Protein AF-A0A397IY99-F1 (afdb_monomer)

Organism: NCBI:txid1348612

pLDDT: mean 76.43, std 22.26, range [30.56, 98.06]

Radius of gyration: 45.34 Å; Cα contacts (8 Å, |Δi|>4): 70; chains: 1; bounding box: 101×58×130 Å

Solvent-accessible surface area (backbone atoms only — not comparable to full-atom values): 14758 Å² total; per-residue (Å²): 138,88,79,89,84,76,88,72,88,91,82,82,87,88,88,82,79,94,83,87,87,91,84,87,89,87,87,88,85,87,82,90,84,88,83,90,82,90,84,93,82,67,67,74,66,50,57,59,49,54,52,53,48,51,54,50,51,55,57,47,51,57,50,49,60,54,46,52,58,49,50,54,48,52,54,53,51,52,52,52,51,56,53,50,50,55,52,51,53,51,49,48,60,67,66,74,35,70,58,60,60,50,50,52,41,52,49,41,49,61,59,45,51,79,79,40,85,79,67,51,73,63,58,56,49,58,40,44,55,48,51,38,50,75,75,36,47,80,57,43,77,73,51,52,74,65,52,53,54,54,51,46,68,68,45,46,61,64,39,54,50,50,52,49,51,57,50,48,54,49,53,48,52,53,51,51,51,51,45,69,76,46,35,80,85,53,32,85,89,82,59,98,82,56,49,74,67,54,53,53,50,51,68,65,35,64,52,46,46,52,53,49,53,58,65,51,57,76,54,58,85,69,81,83,75,82,86,67,95,65,79,83,77,130

Mean predicted aligned error: 17.07 Å

Secondary structure (DSSP, 8-state):
-----PPPP---------------------------------HHHHHHHHHHHHHHHHHHHHHHHHHHHHHHHHHHHHHHHHHHHHHHHHHHHHHH-HHHHHHHHHHHHHHHHTT-SS--HHHHHHHHHHHHHHH-HHHHHH--HHHHHHHHHHHHHHHHHHHHHHHHHHHHHHHHHHHHHHHHHHSPP--TT--HHHHHHHHHSHHHHHHHHHHHHTT-SS------S-----

Sequence (234 aa):
MPRAERNRNLFASAIAGSTSSGSTTSKRTRLGTNPSEPYLVEEERATTTTRTETNSINRLIRKFELFEKKMDSLLNDNADIKKRLKNIELLTKINNDPDFSKDVINRVAKNIFKANIFPSTKNLVDETEHVIRKNFPDISESMDSRHHSKLFKRIKAKLLEKFRGMRGEIAFRVKSAIFEIFGESQLPRIDFQSSLTEINSWKSDQRVKDAYCKLFNVFSEDRTYVQLQYECDD

Foldseek 3Di:
DDDDDDDDDPDDDDDDDDDDDDDDDDDDDDDDDDDDDDDDDDPPVVVVVVVVVVVVVVVVVVVVVVVVVVVVVVVVVVVVVVLVVLVVVLVCVLPVDPVVLVVLLVQLLVVVCVPDLDDDPVSSLVSSLVCCCVPPVVSNVSDDPVNSVVSCVVSVVVSVVSSVVVVVVVVVVVVVVLCVVQNCPQAPDDDPPDDPVVVVVSCVPVSVVVSVCVVCVVVVVPDDDDDDPPPPDD

Structure (mmCIF, N/CA/C/O backbone):
data_AF-A0A397IY99-F1
#
_entry.id   AF-A0A397IY99-F1
#
loop_
_atom_site.group_PDB
_atom_site.id
_atom_site.type_symbol
_atom_site.label_atom_id
_atom_site.label_alt_id
_atom_site.label_comp_id
_atom_site.label_asym_id
_atom_site.label_entity_id
_atom_site.label_seq_id
_atom_site.pdbx_PDB_ins_code
_atom_site.Cartn_x
_atom_site.Cartn_y
_atom_site.Cartn_z
_atom_site.occupancy
_atom_site.B_iso_or_equiv
_atom_site.auth_seq_id
_atom_site.auth_comp_id
_atom_site.auth_asym_id
_atom_site.auth_atom_id
_atom_site.pdbx_PDB_model_num
ATOM 1 N N . MET A 1 1 ? -0.108 37.701 -38.042 1.00 32.75 1 MET A N 1
ATOM 2 C CA . MET A 1 1 ? 1.214 38.357 -38.167 1.00 32.75 1 MET A CA 1
ATOM 3 C C . MET A 1 1 ? 1.853 38.403 -36.792 1.00 32.75 1 MET A C 1
ATOM 5 O O . MET A 1 1 ? 1.119 38.771 -35.885 1.00 32.75 1 MET A O 1
ATOM 9 N N . PRO A 1 2 ? 3.164 38.159 -36.621 1.00 43.81 2 PRO A N 1
ATOM 10 C CA . PRO A 1 2 ? 4.082 37.197 -37.263 1.00 43.81 2 PRO A CA 1
ATOM 11 C C . PRO A 1 2 ? 4.405 36.031 -36.276 1.00 43.81 2 PRO A C 1
ATOM 13 O O . PRO A 1 2 ? 3.895 36.031 -35.166 1.00 43.81 2 PRO A O 1
ATOM 16 N N . ARG A 1 3 ? 5.235 35.008 -36.525 1.00 35.22 3 ARG A N 1
ATOM 17 C CA . ARG A 1 3 ? 5.697 34.274 -37.725 1.00 35.22 3 ARG A CA 1
ATOM 18 C C . ARG A 1 3 ? 6.336 32.981 -37.186 1.00 35.22 3 ARG A C 1
ATOM 20 O O . ARG A 1 3 ? 7.203 33.057 -36.327 1.00 35.22 3 ARG A O 1
ATOM 27 N N . ALA A 1 4 ? 5.918 31.807 -37.659 1.00 44.75 4 ALA A N 1
ATOM 28 C CA . ALA A 1 4 ? 6.516 30.544 -37.216 1.00 44.75 4 ALA A CA 1
ATOM 29 C C . ALA A 1 4 ? 7.890 30.342 -37.875 1.00 44.75 4 ALA A C 1
ATOM 31 O O . ALA A 1 4 ? 7.979 30.256 -39.104 1.00 44.75 4 ALA A O 1
ATOM 32 N N . GLU A 1 5 ? 8.949 30.242 -37.074 1.00 42.38 5 GLU A N 1
ATOM 33 C CA . GLU A 1 5 ? 10.307 30.056 -37.581 1.00 42.38 5 GLU A CA 1
ATOM 34 C C . GLU A 1 5 ? 10.680 28.568 -37.578 1.00 42.38 5 GLU A C 1
ATOM 36 O O . GLU A 1 5 ? 11.009 27.963 -36.560 1.00 42.38 5 GLU A O 1
ATOM 41 N N . ARG A 1 6 ? 10.551 27.947 -38.755 1.00 44.91 6 ARG A N 1
ATOM 42 C CA . ARG A 1 6 ? 10.948 26.553 -38.983 1.00 44.91 6 ARG A CA 1
ATOM 43 C C . ARG A 1 6 ? 12.469 26.476 -39.028 1.00 44.91 6 ARG A C 1
ATOM 45 O O . ARG A 1 6 ? 13.066 27.033 -39.948 1.00 44.91 6 ARG A O 1
ATOM 52 N N . ASN A 1 7 ? 13.065 25.736 -38.100 1.00 42.25 7 ASN A N 1
ATOM 53 C CA . ASN A 1 7 ? 14.480 25.386 -38.158 1.00 42.25 7 ASN A CA 1
ATOM 54 C C . ASN A 1 7 ? 14.715 24.505 -39.405 1.00 42.25 7 ASN A C 1
ATOM 56 O O . ASN A 1 7 ? 14.074 23.461 -39.544 1.00 42.25 7 ASN A O 1
ATOM 60 N N . ARG A 1 8 ? 15.528 24.967 -40.366 1.00 46.69 8 ARG A N 1
ATOM 61 C CA . ARG A 1 8 ? 15.704 24.308 -41.676 1.00 46.69 8 ARG A CA 1
ATOM 62 C C . ARG A 1 8 ? 17.025 23.548 -41.742 1.00 46.69 8 ARG A C 1
ATOM 64 O O . ARG A 1 8 ? 18.067 24.073 -41.369 1.00 46.69 8 ARG A O 1
ATOM 71 N N . ASN A 1 9 ? 16.955 22.340 -42.294 1.00 45.16 9 ASN A N 1
ATOM 72 C CA . ASN A 1 9 ? 18.079 21.430 -42.505 1.00 45.16 9 ASN A CA 1
ATOM 73 C C . ASN A 1 9 ? 19.268 22.106 -43.216 1.00 45.16 9 ASN A C 1
ATOM 75 O O . ASN A 1 9 ? 19.113 22.640 -44.314 1.00 45.16 9 ASN A O 1
ATOM 79 N N . LEU A 1 10 ? 20.460 21.996 -42.624 1.00 43.31 10 LEU A N 1
ATOM 80 C CA . LEU A 1 10 ? 21.738 22.400 -43.217 1.00 43.31 10 LEU A CA 1
ATOM 81 C C . LEU A 1 10 ? 22.507 21.174 -43.728 1.00 43.31 10 LEU A C 1
ATOM 83 O O . LEU A 1 10 ? 23.452 20.717 -43.098 1.00 43.31 10 LEU A O 1
ATOM 87 N N . PHE A 1 11 ? 22.110 20.664 -44.893 1.00 41.75 11 PHE A N 1
ATOM 88 C CA . PHE A 1 11 ? 22.969 19.836 -45.744 1.00 41.75 11 PHE A CA 1
ATOM 89 C C . PHE A 1 11 ? 22.666 20.169 -47.207 1.00 41.75 11 PHE A C 1
ATOM 91 O O . PHE A 1 11 ? 21.672 19.712 -47.766 1.00 41.75 11 PHE A O 1
ATOM 98 N N . ALA A 1 12 ? 23.517 21.003 -47.806 1.00 38.09 12 ALA A N 1
ATOM 99 C CA . ALA A 1 12 ? 23.485 21.347 -49.223 1.00 38.09 12 ALA A CA 1
ATOM 100 C C . ALA A 1 12 ? 24.787 20.871 -49.881 1.00 38.09 12 ALA A C 1
ATOM 102 O O . ALA A 1 12 ? 25.877 21.097 -49.357 1.00 38.09 12 ALA A O 1
ATOM 103 N N . SER A 1 13 ? 24.653 20.159 -50.997 1.00 42.94 13 SER A N 1
ATOM 104 C CA . SER A 1 13 ? 25.741 19.458 -51.679 1.00 42.94 13 SER A CA 1
ATOM 105 C C . SER A 1 13 ? 26.660 20.385 -52.478 1.00 42.94 13 SER A C 1
ATOM 107 O O . SER A 1 13 ? 26.222 21.404 -53.005 1.00 42.94 13 SER A O 1
ATOM 109 N N . ALA A 1 14 ? 27.899 19.939 -52.688 1.00 34.75 14 ALA A N 1
ATOM 110 C CA . ALA A 1 14 ? 28.772 20.434 -53.748 1.00 34.75 14 ALA A CA 1
ATOM 111 C C . ALA A 1 14 ? 29.425 19.247 -54.480 1.00 34.75 14 ALA A C 1
ATOM 113 O O . ALA A 1 14 ? 30.477 18.759 -54.081 1.00 34.75 14 ALA A O 1
ATOM 114 N N . ILE A 1 15 ? 28.780 18.775 -55.553 1.00 46.53 15 ILE A N 1
ATOM 115 C CA . ILE A 1 15 ? 29.412 17.945 -56.589 1.00 46.53 15 ILE A CA 1
ATOM 116 C C . ILE A 1 15 ? 29.129 18.620 -57.930 1.00 46.53 15 ILE A C 1
ATOM 118 O O . ILE A 1 15 ? 28.025 18.535 -58.462 1.00 46.53 15 ILE A O 1
ATOM 122 N N . ALA A 1 16 ? 30.139 19.310 -58.449 1.00 36.50 16 ALA A N 1
ATOM 123 C CA . ALA A 1 16 ? 30.221 19.817 -59.812 1.00 36.50 16 ALA A CA 1
ATOM 124 C C . ALA A 1 16 ? 31.715 20.025 -60.131 1.00 36.50 16 ALA A C 1
ATOM 126 O O . ALA A 1 16 ? 32.440 20.563 -59.302 1.00 36.50 16 ALA A O 1
ATOM 127 N N . GLY A 1 17 ? 32.239 19.608 -61.278 1.00 34.19 17 GLY A N 1
ATOM 128 C CA . GLY A 1 17 ? 31.622 18.774 -62.306 1.00 34.19 17 GLY A CA 1
ATOM 129 C C . GLY A 1 17 ? 32.683 18.292 -63.294 1.00 34.19 17 GLY A C 1
ATOM 130 O O . GLY A 1 17 ? 33.683 18.971 -63.512 1.00 34.19 17 GLY A O 1
ATOM 131 N N . SER A 1 18 ? 32.472 17.119 -63.885 1.00 38.38 18 SER A N 1
ATOM 132 C CA . SER A 1 18 ? 33.324 16.619 -64.965 1.00 38.38 18 SER A CA 1
ATOM 133 C C . SER A 1 18 ? 32.940 17.291 -66.281 1.00 38.38 18 SER A C 1
ATOM 135 O O . SER A 1 18 ? 31.780 17.210 -66.683 1.00 38.38 18 SER A O 1
ATOM 137 N N . THR A 1 19 ? 33.903 17.859 -67.005 1.00 36.88 19 THR A N 1
ATOM 138 C CA . THR A 1 19 ? 33.754 18.136 -68.440 1.00 36.88 19 THR A CA 1
ATOM 139 C C . THR A 1 19 ? 34.948 17.607 -69.226 1.00 36.88 19 THR A C 1
ATOM 141 O O . THR A 1 19 ? 36.102 17.708 -68.821 1.00 36.88 19 THR A O 1
ATOM 144 N N . SER A 1 20 ? 34.620 16.987 -70.355 1.00 37.91 20 SER A N 1
ATOM 145 C CA . SER A 1 20 ? 35.531 16.426 -71.351 1.00 37.91 20 SER A CA 1
ATOM 146 C C . SER A 1 20 ? 35.674 17.399 -72.522 1.00 37.91 20 SER A C 1
ATOM 148 O O . SER A 1 20 ? 34.686 18.039 -72.879 1.00 37.91 20 SER A O 1
ATOM 150 N N . SER A 1 21 ? 36.853 17.461 -73.149 1.00 34.41 21 SER A N 1
ATOM 151 C CA . SER A 1 21 ? 37.017 17.677 -74.600 1.00 34.41 21 SER A CA 1
ATOM 152 C C . SER A 1 21 ? 38.495 17.553 -75.003 1.00 34.41 21 SER A C 1
ATOM 154 O O . SER A 1 21 ? 39.357 18.007 -74.253 1.00 34.41 21 SER A O 1
ATOM 156 N N . GLY A 1 22 ? 38.804 17.009 -76.191 1.00 31.55 22 GLY A N 1
ATOM 157 C CA . GLY A 1 22 ? 40.141 17.176 -76.794 1.00 31.55 22 GLY A CA 1
ATOM 158 C C . GLY A 1 22 ? 40.673 16.027 -77.657 1.00 31.55 22 GLY A C 1
ATOM 159 O O . GLY A 1 22 ? 41.554 15.292 -77.230 1.00 31.55 22 GLY A O 1
ATOM 160 N N . SER A 1 23 ? 40.209 15.923 -78.905 1.00 34.25 23 SER A N 1
ATOM 161 C CA . SER A 1 23 ? 40.737 15.005 -79.934 1.00 34.25 23 SER A CA 1
ATOM 162 C C . SER A 1 23 ? 40.683 15.720 -81.303 1.00 34.25 23 SER A C 1
ATOM 164 O O . SER A 1 23 ? 39.849 16.602 -81.475 1.00 34.25 23 SER A O 1
ATOM 166 N N . THR A 1 24 ? 41.512 15.455 -82.323 1.00 32.94 24 THR A N 1
ATOM 167 C CA . THR A 1 24 ? 42.354 14.276 -82.619 1.00 32.94 24 THR A CA 1
ATOM 168 C C . THR A 1 24 ? 43.530 14.666 -83.532 1.00 32.94 24 THR A C 1
ATOM 170 O O . THR A 1 24 ? 43.281 15.381 -84.500 1.00 32.94 24 THR A O 1
ATOM 173 N N . THR A 1 25 ? 44.740 14.095 -83.380 1.00 30.56 25 THR A N 1
ATOM 174 C CA . THR A 1 25 ? 45.655 13.949 -84.542 1.00 30.56 25 THR A CA 1
ATOM 175 C C . THR A 1 25 ? 46.611 12.757 -84.458 1.00 30.56 25 THR A C 1
ATOM 177 O O . THR A 1 25 ? 47.372 12.598 -83.510 1.00 30.56 25 THR A O 1
ATOM 180 N N . SER A 1 26 ? 46.605 11.944 -85.516 1.00 41.34 26 SER A N 1
ATOM 181 C CA . SER A 1 26 ? 47.489 10.792 -85.720 1.00 41.34 26 SER A CA 1
ATOM 182 C C . SER A 1 26 ? 48.499 11.089 -86.829 1.00 41.34 26 SER A C 1
ATOM 184 O O . SER A 1 26 ? 48.095 11.478 -87.925 1.00 41.34 26 SER A O 1
ATOM 186 N N . LYS A 1 27 ? 49.794 10.855 -86.575 1.00 38.97 27 LYS A N 1
ATOM 187 C CA . LYS A 1 27 ? 50.817 10.616 -87.609 1.00 38.97 27 LYS A CA 1
ATOM 188 C C . LYS A 1 27 ? 51.827 9.583 -87.105 1.00 38.97 27 LYS A C 1
ATOM 190 O O . LYS A 1 27 ? 52.298 9.670 -85.977 1.00 38.97 27 LYS A O 1
ATOM 195 N N . ARG A 1 28 ? 52.159 8.610 -87.957 1.00 38.19 28 ARG A N 1
ATOM 196 C CA . ARG A 1 28 ? 53.082 7.498 -87.680 1.00 38.19 28 ARG A CA 1
ATOM 197 C C . ARG A 1 28 ? 54.105 7.396 -88.807 1.00 38.19 28 ARG A C 1
ATOM 199 O O . ARG A 1 28 ? 53.709 7.117 -89.933 1.00 38.19 28 ARG A O 1
ATOM 206 N N . THR A 1 29 ? 55.391 7.463 -88.471 1.00 33.06 29 THR A N 1
ATOM 207 C CA . THR A 1 29 ? 56.490 6.989 -89.331 1.00 33.06 29 THR A CA 1
ATOM 208 C C . THR A 1 29 ? 57.540 6.298 -88.452 1.00 33.06 29 THR A C 1
ATOM 210 O O . THR A 1 29 ? 57.806 6.751 -87.343 1.00 33.06 29 THR A O 1
ATOM 213 N N . ARG A 1 30 ? 58.082 5.160 -88.906 1.00 41.91 30 ARG A N 1
ATOM 214 C CA . ARG A 1 30 ? 59.140 4.364 -88.238 1.00 41.91 30 ARG A CA 1
ATOM 215 C C . ARG A 1 30 ? 60.520 4.727 -88.815 1.00 41.91 30 ARG A C 1
ATOM 217 O O . ARG A 1 30 ? 60.531 5.067 -89.993 1.00 41.91 30 ARG A O 1
ATOM 224 N N . LEU A 1 31 ? 61.628 4.505 -88.079 1.00 31.05 31 LEU A N 1
ATOM 225 C CA . LEU A 1 31 ? 62.716 3.537 -88.409 1.00 31.05 31 LEU A CA 1
ATOM 226 C C . LEU A 1 31 ? 63.939 3.626 -87.443 1.00 31.05 31 LEU A C 1
ATOM 228 O O . LEU A 1 31 ? 64.429 4.726 -87.233 1.00 31.05 31 LEU A O 1
ATOM 232 N N . GLY A 1 32 ? 64.469 2.477 -86.968 1.00 32.44 32 GLY A N 1
ATOM 233 C CA . GLY A 1 32 ? 65.826 2.287 -86.371 1.00 32.44 32 GLY A CA 1
ATOM 234 C C . GLY A 1 32 ? 66.098 2.887 -84.967 1.00 32.44 32 GLY A C 1
ATOM 235 O O . GLY A 1 32 ? 65.508 3.902 -84.631 1.00 32.44 32 GLY A O 1
ATOM 236 N N . THR A 1 33 ? 66.952 2.350 -84.074 1.00 32.22 33 THR A N 1
ATOM 237 C CA . THR A 1 33 ? 67.839 1.153 -84.062 1.00 32.22 33 THR A CA 1
ATOM 238 C C . THR A 1 33 ? 68.179 0.788 -82.582 1.00 32.22 33 THR A C 1
ATOM 240 O O . THR A 1 33 ? 68.261 1.692 -81.760 1.00 32.22 33 THR A O 1
ATOM 243 N N . ASN A 1 34 ? 68.369 -0.497 -82.227 1.00 39.34 34 ASN A N 1
ATOM 244 C CA . ASN A 1 34 ? 68.770 -1.009 -80.875 1.00 39.34 34 ASN A CA 1
ATOM 245 C C . ASN A 1 34 ? 70.328 -1.169 -80.763 1.00 39.34 34 ASN A C 1
ATOM 247 O O . ASN A 1 34 ? 70.953 -0.910 -81.795 1.00 39.34 34 ASN A O 1
ATOM 251 N N . PRO A 1 35 ? 70.999 -1.661 -79.670 1.00 56.03 35 PRO A N 1
ATOM 252 C CA . PRO A 1 35 ? 70.535 -2.250 -78.381 1.00 56.03 35 PRO A CA 1
ATOM 253 C C . PRO A 1 35 ? 71.332 -1.864 -77.079 1.00 56.03 35 PRO A C 1
ATOM 255 O O . PRO A 1 35 ? 72.250 -1.053 -77.135 1.00 56.03 35 PRO A O 1
ATOM 258 N N . SER A 1 36 ? 71.030 -2.555 -75.952 1.00 40.72 36 SER A N 1
ATOM 259 C CA . SER A 1 36 ? 71.771 -2.635 -74.649 1.00 40.72 36 SER A CA 1
ATOM 260 C C . SER A 1 36 ? 71.673 -1.398 -73.721 1.00 40.72 36 SER A C 1
ATOM 262 O O . SER A 1 36 ? 71.628 -0.284 -74.219 1.00 40.72 36 SER A O 1
ATOM 264 N N . GLU A 1 37 ? 71.577 -1.453 -72.379 1.00 45.16 37 GLU A N 1
ATOM 265 C CA . GLU A 1 37 ? 71.855 -2.450 -71.306 1.00 45.16 37 GLU A CA 1
ATOM 266 C C . GLU A 1 37 ? 70.827 -2.303 -70.132 1.00 45.16 37 GLU A C 1
ATOM 268 O O . GLU A 1 37 ? 70.107 -1.302 -70.098 1.00 45.16 37 GLU A O 1
ATOM 273 N N . PRO A 1 38 ? 70.720 -3.232 -69.149 1.00 47.12 38 PRO A N 1
ATOM 274 C CA . PRO A 1 38 ? 69.752 -3.132 -68.047 1.00 47.12 38 PRO A CA 1
ATOM 275 C C . PRO A 1 38 ? 70.318 -2.419 -66.799 1.00 47.12 38 PRO A C 1
ATOM 277 O O . PRO A 1 38 ? 71.198 -2.944 -66.119 1.00 47.12 38 PRO A O 1
ATOM 280 N N . TYR A 1 39 ? 69.765 -1.256 -66.439 1.00 42.59 39 TYR A N 1
ATOM 281 C CA . TYR A 1 39 ? 70.170 -0.501 -65.243 1.00 42.59 39 TYR A CA 1
ATOM 282 C C . TYR A 1 39 ? 69.224 -0.755 -64.053 1.00 42.59 39 TYR A C 1
ATOM 284 O O . TYR A 1 39 ? 68.064 -0.345 -64.073 1.00 42.59 39 TYR A O 1
ATOM 292 N N . LEU A 1 40 ? 69.718 -1.423 -63.004 1.00 55.16 40 LEU A N 1
ATOM 293 C CA . LEU A 1 40 ? 68.982 -1.688 -61.759 1.00 55.16 40 LEU A CA 1
ATOM 294 C C . LEU A 1 40 ? 69.153 -0.542 -60.746 1.00 55.16 40 LEU A C 1
ATOM 296 O O . LEU A 1 40 ? 70.038 -0.610 -59.896 1.00 55.16 40 LEU A O 1
ATOM 300 N N . VAL A 1 41 ? 68.291 0.483 -60.790 1.00 54.00 41 VAL A N 1
ATOM 301 C CA . VAL A 1 41 ? 68.156 1.483 -59.705 1.00 54.00 41 VAL A CA 1
ATOM 302 C C . VAL A 1 41 ? 66.689 1.910 -59.525 1.00 54.00 41 VAL A C 1
ATOM 304 O O . VAL A 1 41 ? 66.262 2.924 -60.068 1.00 54.00 41 VAL A O 1
ATOM 307 N N . GLU A 1 42 ? 65.920 1.165 -58.718 1.00 52.00 42 GLU A N 1
ATOM 308 C CA . GLU A 1 42 ? 64.601 1.610 -58.199 1.00 52.00 42 GLU A CA 1
ATOM 309 C C . GLU A 1 42 ? 64.351 1.298 -56.697 1.00 52.00 42 GLU A C 1
ATOM 311 O O . GLU A 1 42 ? 63.381 1.783 -56.112 1.00 52.00 42 GLU A O 1
ATOM 316 N N . GLU A 1 43 ? 65.226 0.546 -56.020 1.00 53.25 43 GLU A N 1
ATOM 317 C CA . GLU A 1 43 ? 64.906 -0.080 -54.720 1.00 53.25 43 GLU A CA 1
ATOM 318 C C . GLU A 1 43 ? 64.910 0.883 -53.502 1.00 53.25 43 GLU A C 1
ATOM 320 O O . GLU A 1 43 ? 64.080 0.771 -52.594 1.00 53.25 43 GLU A O 1
ATOM 325 N N . GLU A 1 44 ? 65.781 1.898 -53.483 1.00 49.25 44 GLU A N 1
ATOM 326 C CA . GLU A 1 44 ? 65.932 2.811 -52.329 1.00 49.25 44 GLU A CA 1
ATOM 327 C C . GLU A 1 44 ? 64.777 3.833 -52.196 1.00 49.25 44 GLU A C 1
ATOM 329 O O . GLU A 1 44 ? 64.393 4.257 -51.098 1.00 49.25 44 GLU A O 1
ATOM 334 N N . ARG A 1 45 ? 64.146 4.201 -53.318 1.00 54.28 45 ARG A N 1
ATOM 335 C CA . ARG A 1 45 ? 62.994 5.122 -53.321 1.00 54.28 45 ARG A CA 1
ATOM 336 C C . ARG A 1 45 ? 61.685 4.418 -52.944 1.00 54.28 45 ARG A C 1
ATOM 338 O O . ARG A 1 45 ? 60.799 5.040 -52.350 1.00 54.28 45 ARG A O 1
ATOM 345 N N . ALA A 1 46 ? 61.578 3.120 -53.232 1.00 53.38 46 ALA A N 1
ATOM 346 C CA . ALA A 1 46 ? 60.436 2.291 -52.853 1.00 53.38 46 ALA A CA 1
ATOM 347 C C . ALA A 1 46 ? 60.389 2.033 -51.334 1.00 53.38 46 ALA A C 1
ATOM 349 O O . ALA A 1 46 ? 59.335 2.158 -50.704 1.00 53.38 46 ALA A O 1
ATOM 350 N N . THR A 1 47 ? 61.534 1.739 -50.714 1.00 55.75 47 THR A N 1
ATOM 351 C CA . THR A 1 47 ? 61.641 1.395 -49.280 1.00 55.75 47 THR A CA 1
ATOM 352 C C . THR A 1 47 ? 61.364 2.574 -48.336 1.00 55.75 47 THR A C 1
ATOM 354 O O . THR A 1 47 ? 60.762 2.406 -47.273 1.00 55.75 47 THR A O 1
ATOM 357 N N . THR A 1 48 ? 61.730 3.799 -48.719 1.00 54.72 48 THR A N 1
ATOM 358 C CA . THR A 1 48 ? 61.450 5.009 -47.919 1.00 54.72 48 THR A CA 1
ATOM 359 C C . THR A 1 48 ? 59.992 5.474 -48.022 1.00 54.72 48 THR A C 1
ATOM 361 O O . THR A 1 48 ? 59.399 5.888 -47.017 1.00 54.72 48 THR A O 1
ATOM 364 N N . THR A 1 49 ? 59.390 5.340 -49.207 1.00 56.28 49 THR A N 1
ATOM 365 C CA . THR A 1 49 ? 57.970 5.632 -49.466 1.00 56.28 49 THR A CA 1
ATOM 366 C C . THR A 1 49 ? 57.064 4.671 -48.688 1.00 56.28 49 THR A C 1
ATOM 368 O O . THR A 1 49 ? 56.288 5.112 -47.836 1.00 56.28 49 THR A O 1
ATOM 371 N N . THR A 1 50 ? 57.263 3.358 -48.852 1.00 65.31 50 THR A N 1
ATOM 372 C CA . THR A 1 50 ? 56.483 2.308 -48.160 1.00 65.31 50 THR A CA 1
ATOM 373 C C . THR A 1 50 ? 56.565 2.395 -46.631 1.00 65.31 50 THR A C 1
ATOM 375 O O . THR A 1 50 ? 55.566 2.167 -45.941 1.00 65.31 50 THR A O 1
ATOM 378 N N . ARG A 1 51 ? 57.712 2.802 -46.062 1.00 68.94 51 ARG A N 1
ATOM 379 C CA . ARG A 1 51 ? 57.859 3.063 -44.612 1.00 68.94 51 ARG A CA 1
ATOM 380 C C . ARG A 1 51 ? 57.011 4.248 -44.129 1.00 68.94 51 ARG A C 1
ATOM 382 O O . ARG A 1 51 ? 56.494 4.249 -43.011 1.00 68.94 51 ARG A O 1
ATOM 389 N N . THR A 1 52 ? 56.870 5.281 -44.953 1.00 72.00 52 THR A N 1
ATOM 390 C CA . THR A 1 52 ? 56.081 6.481 -44.624 1.00 72.00 52 THR A CA 1
ATOM 391 C C . THR A 1 52 ? 54.578 6.194 -44.729 1.00 72.00 52 THR A C 1
ATOM 393 O O . THR A 1 52 ? 53.788 6.636 -43.887 1.00 72.00 52 THR A O 1
ATOM 396 N N . GLU A 1 53 ? 54.191 5.363 -45.695 1.00 78.69 53 GLU A N 1
ATOM 397 C CA . GLU A 1 53 ? 52.835 4.832 -45.853 1.00 78.69 53 GLU A CA 1
ATOM 398 C C . GLU A 1 53 ? 52.442 3.908 -44.691 1.00 78.69 53 GLU A C 1
ATOM 400 O O . GLU A 1 53 ? 51.409 4.138 -44.065 1.00 78.69 53 GLU A O 1
ATOM 405 N N . THR A 1 54 ? 53.284 2.941 -44.300 1.00 84.25 54 THR A N 1
ATOM 406 C CA . THR A 1 54 ? 53.008 2.068 -43.134 1.00 84.25 54 THR A CA 1
ATOM 407 C C . THR A 1 54 ? 52.869 2.854 -41.832 1.00 84.25 54 THR A C 1
ATOM 409 O O . THR A 1 54 ? 51.958 2.586 -41.050 1.00 84.25 54 THR A O 1
ATOM 412 N N . ASN A 1 55 ? 53.691 3.882 -41.604 1.00 89.06 55 ASN A N 1
ATOM 413 C CA . ASN A 1 55 ? 53.519 4.783 -40.458 1.00 89.06 55 ASN A CA 1
ATOM 414 C C . ASN A 1 55 ? 52.176 5.537 -40.496 1.00 89.06 55 ASN A C 1
ATOM 416 O O . ASN A 1 55 ? 51.537 5.733 -39.458 1.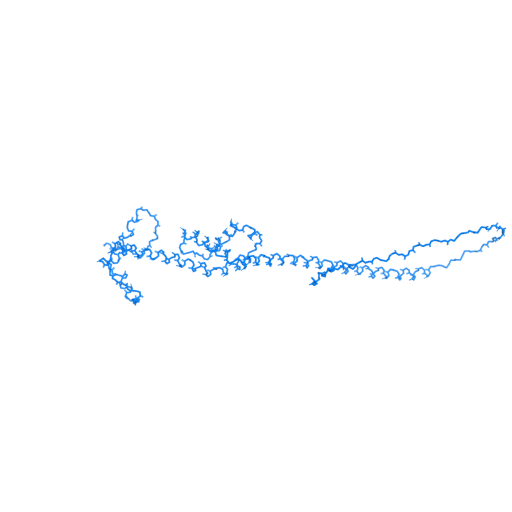00 89.06 55 ASN A O 1
ATOM 420 N N . SER A 1 56 ? 51.717 5.922 -41.688 1.00 92.31 56 SER A N 1
ATOM 421 C CA . SER A 1 56 ? 50.428 6.592 -41.890 1.00 92.31 56 SER A CA 1
ATOM 422 C C . SER A 1 56 ? 49.244 5.644 -41.652 1.00 92.31 56 SER A C 1
ATOM 424 O O . SER A 1 56 ? 48.289 6.028 -40.973 1.00 92.31 56 SER A O 1
ATOM 426 N N . ILE A 1 57 ? 49.345 4.393 -42.113 1.00 93.12 57 ILE A N 1
ATOM 427 C CA . ILE A 1 57 ? 48.377 3.310 -41.874 1.00 93.12 57 ILE A CA 1
ATOM 428 C C . ILE A 1 57 ? 48.298 2.979 -40.378 1.00 93.12 57 ILE A C 1
ATOM 430 O O . ILE A 1 57 ? 47.213 2.989 -39.802 1.00 93.12 57 ILE A O 1
ATOM 434 N N . ASN A 1 58 ? 49.434 2.802 -39.699 1.00 93.31 58 ASN A N 1
ATOM 435 C CA . ASN A 1 58 ? 49.473 2.549 -38.254 1.00 93.31 58 ASN A CA 1
ATOM 436 C C . ASN A 1 58 ? 48.861 3.706 -37.442 1.00 93.31 58 ASN A C 1
ATOM 438 O O . ASN A 1 58 ? 48.184 3.483 -36.435 1.00 93.31 58 ASN A O 1
ATOM 442 N N . ARG A 1 59 ? 49.039 4.959 -37.891 1.00 95.38 59 ARG A N 1
ATOM 443 C CA . ARG A 1 59 ? 48.367 6.124 -37.291 1.00 95.38 59 ARG A CA 1
ATOM 444 C C . ARG A 1 59 ? 46.854 6.115 -37.528 1.00 95.38 59 ARG A C 1
ATOM 446 O O . ARG A 1 59 ? 46.118 6.629 -36.688 1.00 95.38 59 ARG A O 1
ATOM 453 N N . LEU A 1 60 ? 46.392 5.570 -38.652 1.00 96.56 60 LEU A N 1
ATOM 454 C CA . LEU A 1 60 ? 44.973 5.427 -38.972 1.00 96.56 60 LEU A CA 1
ATOM 455 C C . LEU A 1 60 ? 44.317 4.318 -38.134 1.00 96.56 60 LEU A C 1
ATOM 457 O O . LEU A 1 60 ? 43.278 4.572 -37.532 1.00 96.56 60 LEU A O 1
ATOM 461 N N . ILE A 1 61 ? 44.959 3.152 -38.001 1.00 96.75 61 ILE A N 1
ATOM 462 C CA . ILE A 1 61 ? 44.490 2.029 -37.167 1.00 96.75 61 ILE A CA 1
ATOM 463 C C . ILE A 1 61 ? 44.252 2.488 -35.721 1.00 96.75 61 ILE A C 1
ATOM 465 O O . ILE A 1 61 ? 43.138 2.379 -35.218 1.00 96.75 61 ILE A O 1
ATOM 469 N N . ARG A 1 62 ? 45.235 3.149 -35.090 1.00 97.25 62 ARG A N 1
ATOM 470 C CA . ARG A 1 62 ? 45.088 3.696 -33.722 1.00 97.25 62 ARG A CA 1
ATOM 471 C C . ARG A 1 62 ? 43.942 4.706 -33.575 1.00 97.25 62 ARG A C 1
ATOM 473 O O . ARG A 1 62 ? 43.394 4.865 -32.487 1.00 97.25 62 ARG A O 1
ATOM 480 N N . LYS A 1 63 ? 43.587 5.429 -34.645 1.00 96.94 63 LYS A N 1
ATOM 481 C CA . LYS A 1 63 ? 42.426 6.335 -34.644 1.00 96.94 63 LYS A CA 1
ATOM 482 C C . LYS A 1 63 ? 41.105 5.569 -34.725 1.00 96.94 63 LYS A C 1
ATOM 484 O O . LYS A 1 63 ? 40.157 6.002 -34.078 1.00 96.94 63 LYS A O 1
ATOM 489 N N . PHE A 1 64 ? 41.051 4.462 -35.467 1.00 97.81 64 PHE A N 1
ATOM 490 C CA . PHE A 1 64 ? 39.890 3.571 -35.493 1.00 97.81 64 PHE A CA 1
ATOM 491 C C . PHE A 1 64 ? 39.689 2.863 -34.147 1.00 97.81 64 PHE A C 1
ATOM 493 O O . PHE A 1 64 ? 38.609 2.989 -33.585 1.00 97.81 64 PHE A O 1
ATOM 500 N N . GLU A 1 65 ? 40.734 2.287 -33.546 1.00 97.56 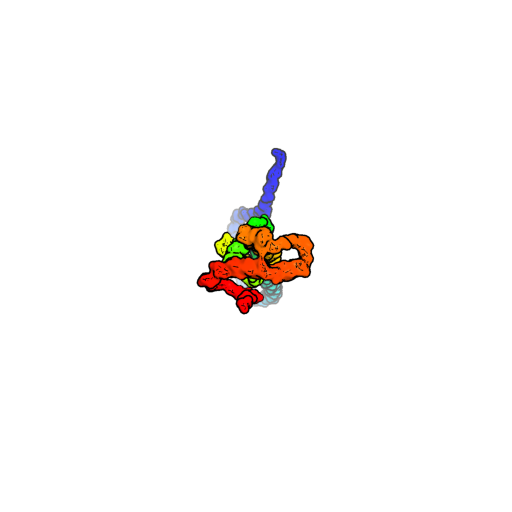65 GLU A N 1
ATOM 501 C CA . GLU A 1 65 ? 40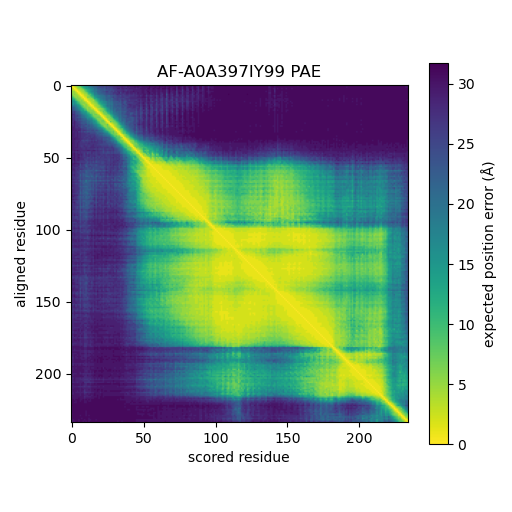.669 1.693 -32.193 1.00 97.56 65 GLU A CA 1
ATOM 502 C C . GLU A 1 65 ? 40.152 2.688 -31.133 1.00 97.56 65 GLU A C 1
ATOM 504 O O . GLU A 1 65 ? 39.414 2.338 -30.210 1.00 97.56 65 GLU A O 1
ATOM 509 N N . LEU A 1 66 ? 40.558 3.961 -31.236 1.00 97.81 66 LEU A N 1
ATOM 510 C CA . LEU A 1 66 ? 40.079 5.031 -30.358 1.00 97.81 66 LEU A CA 1
ATOM 511 C C . LEU A 1 66 ? 38.625 5.429 -30.659 1.00 97.81 66 LEU A C 1
ATOM 513 O O . LEU A 1 66 ? 37.911 5.866 -29.756 1.00 97.81 66 LEU A O 1
ATOM 517 N N . PHE A 1 67 ? 38.192 5.319 -31.914 1.00 97.94 67 PHE A N 1
ATOM 518 C CA . PHE A 1 67 ? 36.820 5.595 -32.330 1.00 97.94 67 PHE A CA 1
ATOM 519 C C . PHE A 1 67 ? 35.859 4.496 -31.861 1.00 97.94 67 PHE A C 1
ATOM 521 O O . PHE A 1 67 ? 34.822 4.826 -31.293 1.00 97.94 67 PHE A O 1
ATOM 528 N N . GLU A 1 68 ? 36.234 3.222 -31.990 1.00 97.75 68 GLU A N 1
ATOM 529 C CA . GLU A 1 68 ? 35.480 2.067 -31.477 1.00 97.75 68 GLU A CA 1
ATOM 530 C C . GLU A 1 68 ? 35.224 2.203 -29.972 1.00 97.75 68 GLU A C 1
ATOM 532 O O . GLU A 1 68 ? 34.072 2.282 -29.549 1.00 97.75 68 GLU A O 1
ATOM 537 N N . LYS A 1 69 ? 36.280 2.419 -29.174 1.00 98.06 69 LYS A N 1
ATOM 538 C CA . LYS A 1 69 ? 36.169 2.649 -27.718 1.00 98.06 69 LYS A CA 1
ATOM 539 C C . LYS A 1 69 ? 35.243 3.818 -27.357 1.00 98.06 69 LYS A C 1
ATOM 541 O O . LYS A 1 69 ? 34.579 3.791 -26.322 1.00 98.06 69 LYS A O 1
ATOM 546 N N . LYS A 1 70 ? 35.187 4.860 -28.196 1.00 97.75 70 LYS A N 1
ATOM 547 C CA . LYS A 1 70 ? 34.253 5.985 -28.016 1.00 97.75 70 LYS A CA 1
ATOM 548 C C . LYS A 1 70 ? 32.820 5.620 -28.399 1.00 97.75 70 LYS A C 1
ATOM 550 O O . LYS A 1 70 ? 31.907 6.068 -27.712 1.00 97.75 70 LYS A O 1
ATOM 555 N N . MET A 1 71 ? 32.606 4.818 -29.443 1.00 98.06 71 MET A N 1
ATOM 556 C CA . MET A 1 71 ? 31.274 4.308 -29.784 1.00 98.06 71 MET A CA 1
ATOM 557 C C . MET A 1 71 ? 30.727 3.390 -28.689 1.00 98.06 71 MET A C 1
ATOM 559 O O . MET A 1 71 ? 29.576 3.559 -28.298 1.00 98.06 71 MET A O 1
ATOM 563 N N . ASP A 1 72 ? 31.552 2.504 -28.129 1.00 97.94 72 ASP A N 1
ATOM 564 C CA . ASP A 1 72 ? 31.156 1.639 -27.011 1.00 97.94 72 ASP A CA 1
ATOM 565 C C . ASP A 1 72 ? 30.763 2.455 -25.771 1.00 97.94 72 ASP A C 1
ATOM 567 O O . ASP A 1 72 ? 29.741 2.179 -25.139 1.00 97.94 72 ASP A O 1
ATOM 571 N N . SER A 1 73 ? 31.524 3.508 -25.440 1.00 98.00 73 SER A N 1
ATOM 572 C CA . SER A 1 73 ? 31.151 4.450 -24.372 1.00 98.00 73 SER A CA 1
ATOM 573 C C . SER A 1 73 ? 29.788 5.089 -24.654 1.00 98.00 73 SER A C 1
ATOM 575 O O . SER A 1 73 ? 28.896 5.018 -23.815 1.00 98.00 73 SER A O 1
ATOM 577 N N . LEU A 1 74 ? 29.587 5.632 -25.862 1.00 98.00 74 LEU A N 1
ATOM 578 C CA . LEU A 1 74 ? 28.328 6.273 -26.254 1.00 98.00 74 LEU A CA 1
ATOM 579 C C . LEU A 1 74 ? 27.133 5.306 -26.235 1.00 98.00 74 LEU A C 1
ATOM 581 O O . LEU A 1 74 ? 26.025 5.709 -25.883 1.00 98.00 74 LEU A O 1
ATOM 585 N N . LEU A 1 75 ? 27.321 4.035 -26.600 1.00 97.56 75 LEU A N 1
ATOM 586 C CA . LEU A 1 75 ? 26.275 3.011 -26.518 1.00 97.56 75 LEU A CA 1
ATOM 587 C C . LEU A 1 75 ? 25.879 2.722 -25.062 1.00 97.56 75 LEU A C 1
ATOM 589 O O . LEU A 1 75 ? 24.685 2.648 -24.759 1.00 97.56 75 LEU A O 1
ATOM 593 N N . ASN A 1 76 ? 26.858 2.626 -24.158 1.00 96.75 76 ASN A N 1
ATOM 594 C CA . ASN A 1 76 ? 26.616 2.450 -22.725 1.00 96.75 76 ASN A CA 1
ATOM 595 C C . ASN A 1 76 ? 25.922 3.674 -22.100 1.00 96.75 76 ASN A C 1
ATOM 597 O O . ASN A 1 76 ? 24.924 3.517 -21.392 1.00 96.75 76 ASN A O 1
ATOM 601 N N . ASP A 1 77 ? 26.376 4.887 -22.425 1.00 97.50 77 ASP A N 1
ATOM 602 C CA . ASP A 1 77 ? 25.764 6.139 -21.962 1.00 97.50 77 ASP A CA 1
ATOM 603 C C . ASP A 1 77 ? 24.303 6.253 -22.436 1.00 97.50 77 ASP A C 1
ATOM 605 O O . ASP A 1 77 ? 23.401 6.558 -21.651 1.00 97.50 77 ASP A O 1
ATOM 609 N N . ASN A 1 78 ? 24.028 5.917 -23.701 1.00 97.44 78 ASN A N 1
ATOM 610 C CA . ASN A 1 78 ? 22.668 5.881 -24.248 1.00 97.44 78 ASN A CA 1
ATOM 611 C C . ASN A 1 78 ? 21.766 4.855 -23.534 1.00 97.44 78 ASN A C 1
ATOM 613 O O . ASN A 1 78 ? 20.568 5.105 -23.354 1.00 97.44 78 ASN A O 1
ATOM 617 N N . ALA A 1 79 ? 22.314 3.716 -23.099 1.00 96.38 79 ALA A N 1
ATOM 618 C CA . ALA A 1 79 ? 21.574 2.722 -22.325 1.00 96.38 79 ALA A CA 1
ATOM 619 C C . ALA A 1 79 ? 21.208 3.233 -20.915 1.00 96.38 79 ALA A C 1
ATOM 621 O O . ALA A 1 79 ? 20.062 3.049 -20.484 1.00 96.38 79 ALA A O 1
ATOM 622 N N . ASP A 1 80 ? 22.122 3.925 -20.220 1.00 96.38 80 ASP A N 1
ATOM 623 C CA . ASP A 1 80 ? 21.827 4.568 -18.928 1.00 96.38 80 ASP A CA 1
ATOM 624 C C . ASP A 1 80 ? 20.803 5.702 -19.074 1.00 96.38 80 ASP A C 1
ATOM 626 O O . ASP A 1 80 ? 19.810 5.737 -18.342 1.00 96.38 80 ASP A O 1
ATOM 630 N N . ILE A 1 81 ? 20.967 6.580 -20.070 1.00 96.81 81 ILE A N 1
ATOM 631 C CA . ILE A 1 81 ? 20.019 7.668 -20.361 1.00 96.81 81 ILE A CA 1
ATOM 632 C C . ILE A 1 81 ? 18.609 7.105 -20.583 1.00 96.81 81 ILE A C 1
ATOM 634 O O . ILE A 1 81 ? 17.654 7.567 -19.954 1.00 96.81 81 ILE A O 1
ATOM 638 N N . LYS A 1 82 ? 18.466 6.054 -21.404 1.00 95.00 82 LYS A N 1
ATOM 639 C CA . LYS A 1 82 ? 17.177 5.388 -21.661 1.00 95.00 82 LYS A CA 1
ATOM 640 C C . LYS A 1 82 ? 16.555 4.809 -20.385 1.00 95.00 82 LYS A C 1
ATOM 642 O O . LYS A 1 82 ? 15.342 4.903 -20.194 1.00 95.00 82 LYS A O 1
ATOM 647 N N . LYS A 1 83 ? 17.368 4.235 -19.493 1.00 91.25 83 LYS A N 1
ATOM 648 C CA . LYS A 1 83 ? 16.929 3.701 -18.193 1.00 91.25 83 LYS A CA 1
ATOM 649 C C . LYS A 1 83 ? 16.483 4.811 -17.237 1.00 91.25 83 LYS A C 1
ATOM 651 O O . LYS A 1 83 ? 15.443 4.691 -16.590 1.00 91.25 83 LYS A O 1
ATOM 656 N N . ARG A 1 84 ? 17.234 5.911 -17.167 1.00 91.94 84 ARG A N 1
ATOM 657 C CA . ARG A 1 84 ? 16.916 7.075 -16.326 1.00 91.94 84 ARG A CA 1
ATOM 658 C C . ARG A 1 84 ? 15.668 7.806 -16.803 1.00 91.94 84 ARG A C 1
ATOM 660 O O . ARG A 1 84 ? 14.865 8.199 -15.963 1.00 91.94 84 ARG A O 1
ATOM 667 N N . LEU A 1 85 ? 15.465 7.919 -18.115 1.00 92.75 85 LEU A N 1
ATOM 668 C CA . LEU A 1 85 ? 14.268 8.521 -18.704 1.00 92.75 85 LEU A CA 1
ATOM 669 C C . LEU A 1 85 ? 12.995 7.755 -18.307 1.00 92.75 85 LEU A C 1
ATOM 671 O O . LEU A 1 85 ? 12.070 8.370 -17.782 1.00 92.75 85 LEU A O 1
ATOM 675 N N . LYS A 1 86 ? 12.994 6.417 -18.420 1.00 88.75 86 LYS A N 1
ATOM 676 C CA . LYS A 1 86 ? 11.888 5.566 -17.934 1.00 88.75 86 LYS A CA 1
ATOM 677 C C . LYS A 1 86 ? 11.598 5.755 -16.437 1.00 88.75 86 LYS A C 1
ATOM 679 O O . LYS A 1 86 ? 10.442 5.866 -16.041 1.00 88.75 86 LYS A O 1
ATOM 684 N N . ASN A 1 87 ? 12.635 5.839 -15.598 1.00 87.19 87 ASN A N 1
ATOM 685 C CA . ASN A 1 87 ? 12.452 6.097 -14.164 1.00 87.19 87 ASN A CA 1
ATOM 686 C C . ASN A 1 87 ? 11.855 7.490 -13.889 1.00 87.19 87 ASN A C 1
ATOM 688 O O . ASN A 1 87 ? 11.049 7.635 -12.973 1.00 87.19 87 ASN A O 1
ATOM 692 N N . ILE A 1 88 ? 12.240 8.521 -14.651 1.00 87.81 88 ILE A N 1
ATOM 693 C CA . ILE A 1 88 ? 11.686 9.878 -14.513 1.00 87.81 88 ILE A CA 1
ATOM 694 C C . ILE A 1 88 ? 10.204 9.892 -14.902 1.00 87.81 88 ILE A C 1
ATOM 696 O O . ILE A 1 88 ? 9.392 10.446 -14.162 1.00 87.81 88 ILE A O 1
ATOM 700 N N . GLU A 1 89 ? 9.839 9.243 -16.006 1.00 86.62 89 GLU A N 1
ATOM 701 C CA . GLU A 1 89 ? 8.452 9.086 -16.457 1.00 86.62 89 GLU A CA 1
ATOM 702 C C . GLU A 1 89 ? 7.582 8.396 -15.387 1.00 86.62 89 GLU A C 1
ATOM 704 O O . GLU A 1 89 ? 6.562 8.944 -14.958 1.00 86.62 89 GLU A O 1
ATOM 709 N N . LEU A 1 90 ? 8.045 7.260 -14.852 1.00 86.62 90 LEU A N 1
ATOM 710 C CA . LEU A 1 90 ? 7.372 6.536 -13.770 1.00 86.62 90 LEU A CA 1
ATOM 711 C C . LEU A 1 90 ? 7.213 7.381 -12.499 1.00 86.62 90 LEU A C 1
ATOM 713 O O . LEU A 1 90 ? 6.126 7.454 -11.922 1.00 86.62 90 LEU A O 1
ATOM 717 N N . LEU A 1 91 ? 8.287 8.038 -12.049 1.00 83.56 91 LEU A N 1
ATOM 718 C CA . LEU A 1 91 ? 8.235 8.911 -10.876 1.00 83.56 91 LEU A CA 1
ATOM 719 C C . LEU A 1 91 ? 7.272 10.082 -11.096 1.00 83.56 91 LEU A C 1
ATOM 721 O O . LEU A 1 91 ? 6.569 10.455 -10.164 1.00 83.56 91 LEU A O 1
ATOM 725 N N . THR A 1 92 ? 7.193 10.624 -12.311 1.00 81.44 92 THR A N 1
ATOM 726 C CA . THR A 1 92 ? 6.241 11.685 -12.671 1.00 81.44 92 THR A CA 1
ATOM 727 C C . THR A 1 92 ? 4.801 11.185 -12.527 1.00 81.44 92 THR A C 1
ATOM 729 O O . THR A 1 92 ? 4.011 11.825 -11.833 1.00 81.44 92 THR A O 1
ATOM 732 N N . LYS A 1 93 ? 4.485 9.994 -13.061 1.00 77.38 93 LYS A N 1
ATOM 733 C CA . LYS A 1 93 ? 3.167 9.338 -12.924 1.00 77.38 93 LYS A CA 1
ATOM 734 C C . LYS A 1 93 ? 2.799 9.073 -11.453 1.00 77.38 93 LYS A C 1
ATOM 736 O O . LYS A 1 93 ? 1.696 9.392 -11.031 1.00 77.38 93 LYS A O 1
ATOM 741 N N . ILE A 1 94 ? 3.737 8.572 -10.640 1.00 81.12 94 ILE A N 1
ATOM 742 C CA . ILE A 1 94 ? 3.522 8.276 -9.206 1.00 81.12 94 ILE A CA 1
ATOM 743 C C . ILE A 1 94 ? 3.442 9.543 -8.327 1.00 81.12 94 ILE A C 1
ATOM 745 O O . ILE A 1 94 ? 2.853 9.505 -7.241 1.00 81.12 94 ILE A O 1
ATOM 749 N N . ASN A 1 95 ? 4.076 10.652 -8.719 1.00 77.94 95 ASN A N 1
ATOM 750 C CA . ASN A 1 95 ? 4.150 11.872 -7.905 1.00 77.94 95 ASN A CA 1
ATOM 751 C C . ASN A 1 95 ? 3.047 12.883 -8.217 1.00 77.94 95 ASN A C 1
ATOM 753 O O . ASN A 1 95 ? 2.572 13.536 -7.291 1.00 77.94 95 ASN A O 1
ATOM 757 N N . ASN A 1 96 ? 2.661 13.008 -9.487 1.00 76.38 96 ASN A N 1
ATOM 758 C CA . ASN A 1 96 ? 1.716 14.030 -9.934 1.00 76.38 96 ASN A CA 1
ATOM 759 C C . ASN A 1 96 ? 0.255 13.567 -9.853 1.00 76.38 96 ASN A C 1
ATOM 761 O O . ASN A 1 96 ? -0.643 14.388 -10.012 1.00 76.38 96 ASN A O 1
ATOM 765 N N . ASP A 1 97 ? 0.019 12.280 -9.581 1.00 78.81 97 ASP A N 1
ATOM 766 C CA . ASP A 1 97 ? -1.304 11.720 -9.316 1.00 78.81 97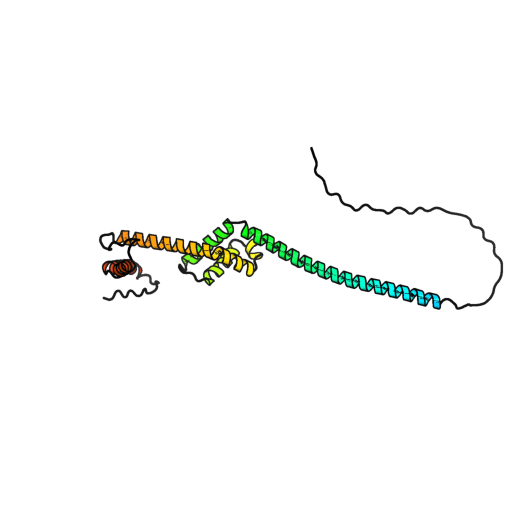 ASP A CA 1
ATOM 767 C C . ASP A 1 97 ? -1.563 11.617 -7.790 1.00 78.81 97 ASP A C 1
ATOM 769 O O . ASP A 1 97 ? -1.087 10.681 -7.123 1.00 78.81 97 ASP A O 1
ATOM 773 N N . PRO A 1 98 ? -2.299 12.578 -7.189 1.00 75.88 98 PRO A N 1
ATOM 774 C CA . PRO A 1 98 ? -2.681 12.510 -5.782 1.00 75.88 98 PRO A CA 1
ATOM 775 C C . PRO A 1 98 ? -3.722 11.413 -5.506 1.00 75.88 98 PRO A C 1
ATOM 777 O O . PRO A 1 98 ? -3.778 10.907 -4.378 1.00 75.88 98 PRO A O 1
ATOM 780 N N . ASP A 1 99 ? -4.522 11.025 -6.503 1.00 86.31 99 ASP A N 1
ATOM 781 C CA . ASP A 1 99 ? -5.566 10.016 -6.359 1.00 86.31 99 ASP A CA 1
ATOM 782 C C . ASP A 1 99 ? -4.992 8.593 -6.408 1.00 86.31 99 ASP A C 1
ATOM 784 O O . ASP A 1 99 ? -5.431 7.766 -5.611 1.00 86.31 99 ASP A O 1
ATOM 788 N N . PHE A 1 100 ? -3.928 8.319 -7.176 1.00 90.25 100 PHE A N 1
ATOM 789 C CA . PHE A 1 100 ? -3.192 7.042 -7.137 1.00 90.25 100 PHE A CA 1
ATOM 790 C C . PHE A 1 100 ? -2.778 6.668 -5.708 1.00 90.25 100 PHE A C 1
ATOM 792 O O . PHE A 1 100 ? -3.119 5.599 -5.198 1.00 90.25 100 PHE A O 1
ATOM 799 N N . SER A 1 101 ? -2.074 7.570 -5.014 1.00 90.56 101 SER A N 1
ATOM 800 C CA . SER A 1 101 ? -1.593 7.284 -3.653 1.00 90.56 101 SER A CA 1
ATOM 801 C C . SER A 1 101 ? -2.752 7.108 -2.666 1.00 90.56 101 SER A C 1
ATOM 803 O O . SER A 1 101 ? -2.678 6.282 -1.758 1.00 90.56 101 SER A O 1
ATOM 805 N N . LYS A 1 102 ? -3.830 7.877 -2.843 1.00 92.88 102 LYS A N 1
ATOM 806 C CA . LYS A 1 102 ? -5.044 7.847 -2.018 1.00 92.88 102 LYS A CA 1
ATOM 807 C C . LYS A 1 102 ? -5.855 6.567 -2.237 1.00 92.88 102 LYS A C 1
ATOM 809 O O . LYS A 1 102 ? -6.343 6.000 -1.260 1.00 92.88 102 LYS A O 1
ATOM 814 N N . ASP A 1 103 ? -5.972 6.082 -3.470 1.00 94.69 103 ASP A N 1
ATOM 815 C CA . ASP A 1 103 ? -6.664 4.833 -3.786 1.00 94.69 103 ASP A CA 1
ATOM 816 C C . ASP A 1 103 ? -5.873 3.616 -3.286 1.00 94.69 103 ASP A C 1
ATOM 818 O O . ASP A 1 103 ? -6.439 2.772 -2.592 1.00 94.69 103 ASP A O 1
ATOM 822 N N . VAL A 1 104 ? -4.547 3.585 -3.488 1.00 95.38 104 VAL A N 1
ATOM 823 C CA . VAL A 1 104 ? -3.669 2.562 -2.883 1.00 95.38 104 VAL A CA 1
ATOM 824 C C . VAL A 1 104 ? -3.852 2.520 -1.360 1.00 95.38 104 VAL A C 1
ATOM 826 O O . VAL A 1 104 ? -4.132 1.453 -0.815 1.00 95.38 104 VAL A O 1
ATOM 829 N N . ILE A 1 105 ? -3.789 3.666 -0.666 1.00 95.94 105 ILE A N 1
ATOM 830 C CA . ILE A 1 105 ? -4.021 3.737 0.791 1.00 95.94 105 ILE A CA 1
ATOM 831 C C . ILE A 1 105 ? -5.402 3.182 1.170 1.00 95.94 105 ILE A C 1
ATOM 833 O O . ILE A 1 105 ? -5.512 2.387 2.105 1.00 95.94 105 ILE A O 1
ATOM 837 N N . ASN A 1 106 ? -6.462 3.586 0.463 1.00 96.69 106 ASN A N 1
ATOM 838 C CA . ASN A 1 106 ? -7.826 3.153 0.769 1.00 96.69 106 ASN A CA 1
ATOM 839 C C . ASN A 1 106 ? -8.031 1.647 0.535 1.00 96.69 106 ASN A C 1
ATOM 841 O O . ASN A 1 106 ? -8.711 1.011 1.342 1.00 96.69 106 ASN A O 1
ATOM 845 N N . ARG A 1 107 ? -7.457 1.070 -0.530 1.00 97.25 107 ARG A N 1
ATOM 846 C CA . ARG A 1 107 ? -7.545 -0.370 -0.832 1.00 97.25 107 ARG A CA 1
ATOM 847 C C . ARG A 1 107 ? -6.757 -1.205 0.172 1.00 97.25 107 ARG A C 1
ATOM 849 O O . ARG A 1 107 ? -7.339 -2.104 0.770 1.00 97.25 107 ARG A O 1
ATOM 856 N N . VAL A 1 108 ? -5.492 -0.859 0.431 1.00 97.44 108 VAL A N 1
ATOM 857 C CA . VAL A 1 108 ? -4.643 -1.559 1.417 1.00 97.44 108 VAL A CA 1
ATOM 858 C C . VAL A 1 108 ? -5.298 -1.547 2.800 1.00 97.44 108 VAL A C 1
ATOM 860 O O . VAL A 1 108 ? -5.404 -2.592 3.440 1.00 97.44 108 VAL A O 1
ATOM 863 N N . ALA A 1 109 ? -5.815 -0.391 3.238 1.00 97.31 109 ALA A N 1
ATOM 864 C CA . ALA A 1 109 ? -6.533 -0.287 4.505 1.00 97.31 109 ALA A CA 1
ATOM 865 C C . ALA A 1 109 ? -7.786 -1.181 4.533 1.00 97.31 109 ALA A C 1
ATOM 867 O O . ALA A 1 109 ? -7.945 -1.975 5.455 1.00 97.31 109 ALA A O 1
ATOM 868 N N . LYS A 1 110 ? -8.653 -1.110 3.510 1.00 96.44 110 LYS A N 1
ATOM 869 C CA . LYS A 1 110 ? -9.881 -1.925 3.433 1.00 96.44 110 LYS A CA 1
ATOM 870 C C . LYS A 1 110 ? -9.620 -3.432 3.368 1.00 96.44 110 LYS A C 1
ATOM 872 O O . LYS A 1 110 ? -10.435 -4.188 3.890 1.00 96.44 110 LYS A O 1
ATOM 877 N N . ASN A 1 111 ? -8.545 -3.870 2.716 1.00 96.06 111 ASN A N 1
ATOM 878 C CA . ASN A 1 111 ? -8.230 -5.290 2.568 1.00 96.06 111 ASN A CA 1
ATOM 879 C C . ASN A 1 111 ? -7.717 -5.874 3.887 1.00 96.06 111 ASN A C 1
ATOM 881 O O . ASN A 1 111 ? -8.299 -6.823 4.407 1.00 96.06 111 ASN A O 1
ATOM 885 N N . ILE A 1 112 ? -6.693 -5.251 4.474 1.00 95.94 112 ILE A N 1
ATOM 886 C CA . ILE A 1 112 ? -6.083 -5.711 5.727 1.00 95.94 112 ILE A CA 1
ATOM 887 C C . ILE A 1 112 ? -7.047 -5.611 6.908 1.00 95.94 112 ILE A C 1
ATOM 889 O O . ILE A 1 112 ? -7.104 -6.533 7.716 1.00 95.94 112 ILE A O 1
ATOM 893 N N . PHE A 1 113 ? -7.806 -4.517 7.030 1.00 94.44 113 PHE A N 1
ATOM 894 C CA . PHE A 1 113 ? -8.621 -4.257 8.223 1.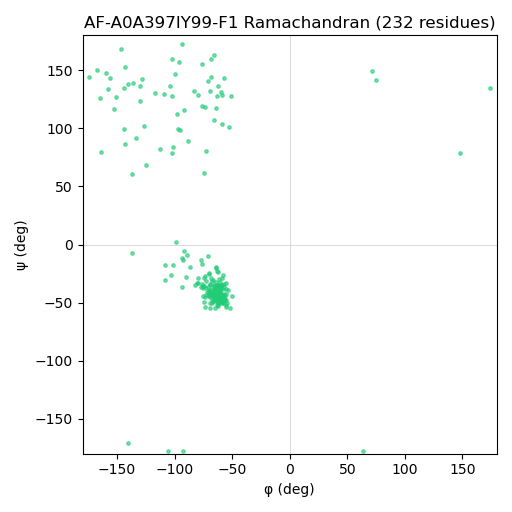00 94.44 113 PHE A CA 1
ATOM 895 C C . PHE A 1 113 ? -9.734 -5.293 8.450 1.00 94.44 113 PHE A C 1
ATOM 897 O O . PHE A 1 113 ? -10.196 -5.446 9.574 1.00 94.44 113 PHE A O 1
ATOM 904 N N . LYS A 1 114 ? -10.123 -6.040 7.406 1.00 91.31 114 LYS A N 1
ATOM 905 C CA . LYS A 1 114 ? -11.035 -7.192 7.513 1.00 91.31 114 LYS A CA 1
ATOM 906 C C . LYS A 1 114 ? -10.436 -8.373 8.281 1.00 91.31 114 LYS A C 1
ATOM 908 O O . LYS A 1 114 ? -11.185 -9.133 8.874 1.00 91.31 114 LYS A O 1
ATOM 913 N N . ALA A 1 115 ? -9.116 -8.546 8.222 1.00 89.31 115 ALA A N 1
ATOM 914 C CA . ALA A 1 115 ? -8.406 -9.684 8.805 1.00 89.31 115 ALA A CA 1
ATOM 915 C C . ALA A 1 115 ? -7.586 -9.303 10.048 1.00 89.31 115 ALA A C 1
ATOM 917 O O . ALA A 1 115 ? -7.378 -10.130 10.928 1.00 89.31 115 ALA A O 1
ATOM 918 N N . ASN A 1 116 ? -7.087 -8.065 10.125 1.00 90.69 116 ASN A N 1
ATOM 919 C CA . ASN A 1 116 ? -6.285 -7.598 11.249 1.00 90.69 116 ASN A CA 1
ATOM 920 C C . ASN A 1 116 ? -6.408 -6.075 11.453 1.00 90.69 116 ASN A C 1
ATOM 922 O O . ASN A 1 116 ? -5.974 -5.276 10.621 1.00 90.69 116 ASN A O 1
ATOM 926 N N . ILE A 1 117 ? -6.943 -5.677 12.610 1.00 91.06 117 ILE A N 1
ATOM 927 C CA . ILE A 1 117 ? -7.072 -4.276 13.047 1.00 91.06 117 ILE A CA 1
ATOM 928 C C . ILE A 1 117 ? -5.745 -3.653 13.543 1.00 91.06 117 ILE A C 1
ATOM 930 O O . ILE A 1 117 ? -5.625 -2.427 13.602 1.00 91.06 117 ILE A O 1
ATOM 934 N N . PHE A 1 118 ? -4.733 -4.472 13.848 1.00 92.44 118 PHE A N 1
ATOM 935 C CA . PHE A 1 118 ? -3.366 -4.094 14.236 1.00 92.44 118 PHE A CA 1
ATOM 936 C C . PHE A 1 118 ? -2.318 -4.760 13.313 1.00 92.44 118 PHE A C 1
ATOM 938 O O . PHE A 1 118 ? -1.574 -5.650 13.735 1.00 92.44 118 PHE A O 1
ATOM 945 N N . PRO A 1 119 ? -2.237 -4.364 12.030 1.00 93.75 119 PRO A N 1
ATOM 946 C CA . PRO A 1 119 ? -1.324 -4.992 11.080 1.00 93.75 119 PRO A CA 1
ATOM 947 C C . PRO A 1 119 ? 0.152 -4.718 11.376 1.00 93.75 119 PRO A C 1
ATOM 949 O O . PRO A 1 119 ? 0.546 -3.608 11.741 1.00 93.75 119 PRO A O 1
ATOM 952 N N . SER A 1 120 ? 0.991 -5.724 11.115 1.00 95.25 120 SER A N 1
ATOM 953 C CA . SER A 1 120 ? 2.446 -5.563 11.127 1.00 95.25 120 SER A CA 1
ATOM 954 C C . SER A 1 120 ? 2.917 -4.672 9.966 1.00 95.25 120 SER A C 1
ATOM 956 O O . SER A 1 120 ? 2.236 -4.545 8.946 1.00 95.25 120 SER A O 1
AT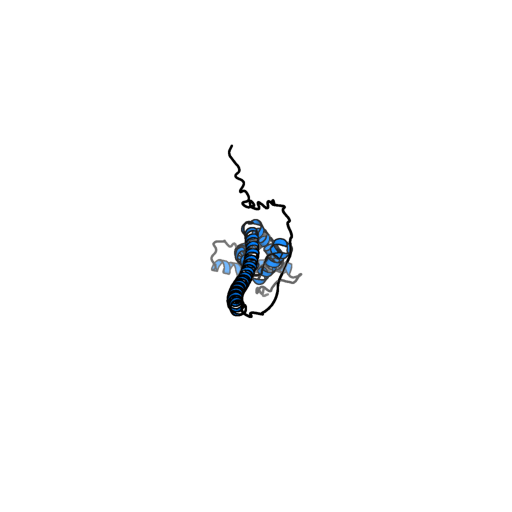OM 958 N N . THR A 1 121 ? 4.125 -4.098 10.063 1.00 94.62 121 THR A N 1
ATOM 959 C CA . THR A 1 121 ? 4.707 -3.358 8.923 1.00 94.62 121 THR A CA 1
ATOM 960 C C . THR A 1 121 ? 4.884 -4.259 7.694 1.00 94.62 121 THR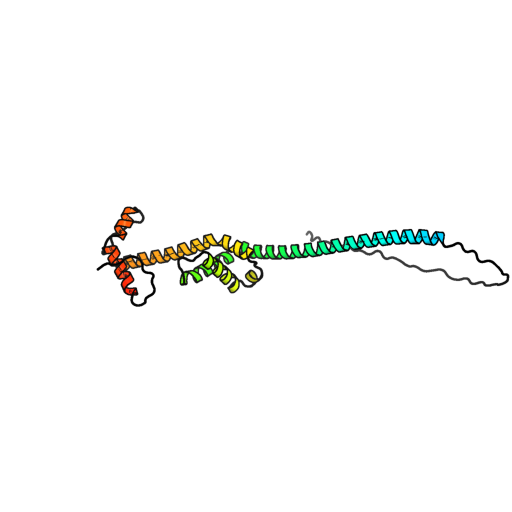 A C 1
ATOM 962 O O . THR A 1 121 ? 4.705 -3.766 6.584 1.00 94.62 121 THR A O 1
ATOM 965 N N . LYS A 1 122 ? 5.160 -5.561 7.870 1.00 95.56 122 LYS A N 1
ATOM 966 C CA . LYS A 1 122 ? 5.242 -6.517 6.757 1.00 95.56 122 LYS A CA 1
ATOM 967 C C . LYS A 1 122 ? 3.895 -6.652 6.042 1.00 95.56 122 LYS A C 1
ATOM 969 O O . LYS A 1 122 ? 3.847 -6.456 4.837 1.00 95.56 122 LYS A O 1
ATOM 974 N N . ASN A 1 123 ? 2.802 -6.851 6.783 1.00 95.38 123 ASN A N 1
ATOM 975 C CA . ASN A 1 123 ? 1.455 -6.962 6.209 1.00 95.38 123 ASN A CA 1
ATOM 976 C C . ASN A 1 123 ? 1.116 -5.729 5.352 1.00 95.38 123 ASN A C 1
ATOM 978 O O . ASN A 1 123 ? 0.574 -5.862 4.260 1.00 95.38 123 ASN A O 1
ATOM 982 N N . LEU A 1 124 ? 1.467 -4.528 5.835 1.00 96.44 124 LEU A N 1
ATOM 983 C CA . LEU A 1 124 ? 1.257 -3.279 5.098 1.00 96.44 124 LEU A CA 1
ATOM 984 C C . LEU A 1 124 ? 2.092 -3.200 3.807 1.00 96.44 124 LEU A C 1
ATOM 986 O O . LEU A 1 124 ? 1.600 -2.661 2.820 1.00 96.44 124 LEU A O 1
ATOM 990 N N . VAL A 1 125 ? 3.338 -3.690 3.809 1.00 96.81 125 VAL A N 1
ATOM 991 C CA . VAL A 1 125 ? 4.212 -3.718 2.619 1.00 96.81 125 VAL A CA 1
ATOM 992 C C . VAL A 1 125 ? 3.687 -4.725 1.600 1.00 96.81 125 VAL A C 1
ATOM 994 O O . VAL A 1 125 ? 3.402 -4.333 0.470 1.00 96.81 125 VAL A O 1
ATOM 997 N N . ASP A 1 126 ? 3.490 -5.976 2.019 1.00 96.06 126 ASP A N 1
ATOM 998 C CA . ASP A 1 126 ? 3.089 -7.087 1.152 1.00 96.06 126 ASP A CA 1
ATOM 999 C C . ASP A 1 126 ? 1.744 -6.784 0.453 1.00 96.06 126 ASP A C 1
ATOM 1001 O O . ASP A 1 126 ? 1.619 -6.933 -0.765 1.00 96.06 126 ASP A O 1
ATOM 1005 N N . GLU A 1 127 ? 0.758 -6.247 1.186 1.00 97.19 127 GLU A N 1
ATOM 1006 C CA . GLU A 1 127 ? -0.522 -5.819 0.601 1.00 97.19 127 GLU A CA 1
ATOM 1007 C C . GLU A 1 127 ? -0.373 -4.585 -0.301 1.00 97.19 127 GLU A C 1
ATOM 1009 O O . GLU A 1 127 ? -1.065 -4.482 -1.310 1.00 97.19 127 GLU A O 1
ATOM 1014 N N . THR A 1 128 ? 0.525 -3.641 0.015 1.00 96.88 128 THR A N 1
ATOM 1015 C CA . THR A 1 128 ? 0.775 -2.482 -0.865 1.00 96.88 128 THR A CA 1
ATOM 1016 C C . THR A 1 128 ? 1.303 -2.947 -2.221 1.00 96.88 128 THR A C 1
ATOM 1018 O O . THR A 1 128 ? 0.822 -2.484 -3.256 1.00 96.88 128 THR A O 1
ATOM 1021 N N . GLU A 1 129 ? 2.249 -3.888 -2.240 1.00 96.31 129 GLU A N 1
ATOM 1022 C CA . GLU A 1 129 ? 2.748 -4.477 -3.485 1.00 96.31 129 GLU A CA 1
ATOM 1023 C C . GLU A 1 129 ? 1.663 -5.277 -4.217 1.00 96.31 129 GLU A C 1
ATOM 1025 O O . GLU A 1 129 ? 1.530 -5.142 -5.436 1.00 96.31 129 GLU A O 1
ATOM 1030 N N . HIS A 1 130 ? 0.843 -6.050 -3.495 1.00 96.38 130 HIS A N 1
ATOM 1031 C CA . HIS A 1 130 ? -0.287 -6.780 -4.076 1.00 96.38 130 HIS A CA 1
ATOM 1032 C C . HIS A 1 130 ? -1.321 -5.840 -4.720 1.00 96.38 130 HIS A C 1
ATOM 1034 O O . HIS A 1 130 ? -1.718 -6.044 -5.869 1.00 96.38 130 HIS A O 1
ATOM 1040 N N . VAL A 1 131 ? -1.725 -4.777 -4.018 1.00 96.69 131 VAL A N 1
ATOM 1041 C CA . VAL A 1 131 ? -2.681 -3.773 -4.508 1.00 96.69 131 VAL A CA 1
ATOM 1042 C C . VAL A 1 131 ? -2.141 -3.056 -5.742 1.00 96.69 131 VAL A C 1
ATOM 1044 O O . VAL A 1 131 ? -2.892 -2.897 -6.705 1.00 96.69 131 VAL A O 1
ATOM 1047 N N . ILE A 1 132 ? -0.861 -2.671 -5.763 1.00 95.25 132 ILE A N 1
ATOM 1048 C CA . ILE A 1 132 ? -0.246 -2.044 -6.943 1.00 95.25 132 ILE A CA 1
ATOM 1049 C C . ILE A 1 132 ? -0.267 -3.012 -8.129 1.00 95.25 132 ILE A C 1
ATOM 1051 O O . ILE A 1 132 ? -0.803 -2.671 -9.180 1.00 95.25 132 ILE A O 1
ATOM 1055 N N . ARG A 1 133 ? 0.213 -4.246 -7.939 1.00 95.88 133 ARG A N 1
ATOM 1056 C CA . ARG A 1 133 ? 0.275 -5.273 -8.990 1.00 95.88 133 ARG A CA 1
ATOM 1057 C C . ARG A 1 133 ? -1.094 -5.620 -9.574 1.00 95.88 133 ARG A C 1
ATOM 1059 O O . ARG A 1 133 ? -1.209 -5.849 -10.772 1.00 95.88 133 ARG A O 1
ATOM 1066 N N . LYS A 1 134 ? -2.129 -5.652 -8.730 1.00 96.62 134 LYS A N 1
ATOM 1067 C CA . LYS A 1 134 ? -3.495 -6.038 -9.107 1.00 96.62 134 LYS A CA 1
ATOM 1068 C C . LYS A 1 134 ? -4.313 -4.913 -9.745 1.00 96.62 134 LYS A C 1
ATOM 1070 O O . LYS A 1 134 ? -5.154 -5.200 -10.587 1.00 96.62 134 LYS A O 1
ATOM 1075 N N . ASN A 1 135 ? -4.130 -3.663 -9.313 1.00 94.06 135 ASN A N 1
ATOM 1076 C CA . ASN A 1 135 ? -4.986 -2.540 -9.729 1.00 94.06 135 ASN A CA 1
ATOM 1077 C C . ASN A 1 135 ? -4.278 -1.567 -10.690 1.00 94.06 135 ASN A C 1
ATOM 1079 O O . ASN A 1 135 ? -4.953 -0.789 -11.355 1.00 94.06 135 ASN A O 1
ATOM 1083 N N . PHE A 1 136 ? -2.944 -1.603 -10.767 1.00 91.44 136 PHE A N 1
ATOM 1084 C CA . PHE A 1 136 ? -2.128 -0.677 -11.558 1.00 91.44 136 PHE A CA 1
ATOM 1085 C C . PHE A 1 136 ? -0.998 -1.427 -12.302 1.00 91.44 136 PHE A C 1
ATOM 1087 O O . PHE A 1 136 ? 0.180 -1.154 -12.047 1.00 91.44 136 PHE A O 1
ATOM 1094 N N . PRO A 1 137 ? -1.324 -2.384 -13.197 1.00 90.38 137 PRO A N 1
ATOM 1095 C CA . PRO A 1 137 ? -0.339 -3.261 -13.837 1.00 90.38 137 PRO A CA 1
ATOM 1096 C C . PRO A 1 137 ? 0.763 -2.486 -14.571 1.00 90.38 137 PRO A C 1
ATOM 1098 O O . PRO A 1 137 ? 1.931 -2.724 -14.282 1.00 90.38 137 PRO A O 1
ATOM 1101 N N . ASP A 1 138 ? 0.428 -1.482 -15.393 1.00 87.81 138 ASP A N 1
ATOM 1102 C CA . ASP A 1 138 ? 1.413 -0.665 -16.129 1.00 87.81 138 ASP A CA 1
ATOM 1103 C C . ASP A 1 138 ? 2.429 0.024 -15.201 1.00 87.81 138 ASP A C 1
ATOM 1105 O O . ASP A 1 138 ? 3.588 0.243 -15.553 1.00 87.81 138 ASP A O 1
ATOM 1109 N N . ILE A 1 139 ? 1.982 0.418 -14.002 1.00 87.94 139 ILE A N 1
ATOM 1110 C CA . ILE A 1 139 ? 2.856 1.019 -12.991 1.00 87.94 139 ILE A CA 1
ATOM 1111 C C . ILE A 1 139 ? 3.713 -0.091 -12.378 1.00 87.94 139 ILE A C 1
ATOM 1113 O O . ILE A 1 139 ? 4.934 0.031 -12.355 1.00 87.94 139 ILE A O 1
ATOM 1117 N N . SER A 1 140 ? 3.097 -1.196 -11.952 1.00 89.69 140 SER A N 1
ATOM 1118 C CA . SER A 1 140 ? 3.791 -2.333 -11.338 1.00 89.69 140 SER A CA 1
ATOM 1119 C C . SER A 1 140 ? 4.875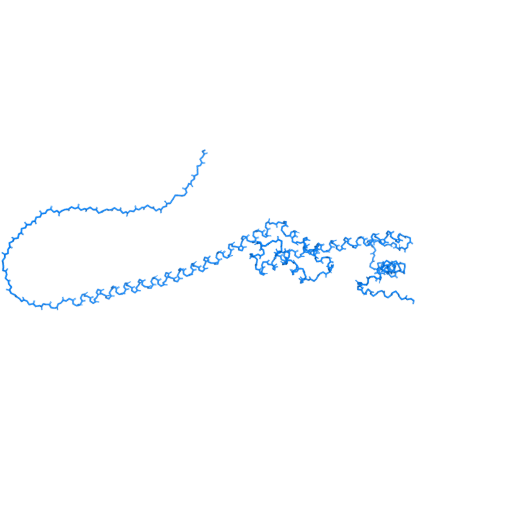 -2.945 -12.227 1.00 89.69 140 SER A C 1
ATOM 1121 O O . SER A 1 140 ? 5.910 -3.342 -11.705 1.00 89.69 140 SER A O 1
ATOM 1123 N N . GLU A 1 141 ? 4.656 -3.033 -13.538 1.00 89.12 141 GLU A N 1
ATOM 1124 C CA . GLU A 1 141 ? 5.593 -3.633 -14.499 1.00 89.12 141 GLU A CA 1
ATOM 1125 C C . GLU A 1 141 ? 6.855 -2.774 -14.702 1.00 89.12 141 GLU A C 1
ATOM 1127 O O . GLU A 1 141 ? 7.930 -3.279 -15.022 1.00 89.12 141 GLU A O 1
ATOM 1132 N N . SER A 1 142 ? 6.746 -1.467 -14.447 1.00 86.50 142 SER A N 1
ATOM 1133 C CA . SER A 1 142 ? 7.866 -0.519 -14.502 1.00 86.50 142 SER A CA 1
ATOM 1134 C C . SER A 1 142 ? 8.567 -0.293 -13.151 1.00 86.50 142 SER A C 1
ATOM 1136 O O . SER A 1 142 ? 9.649 0.297 -13.115 1.00 86.50 142 SER A O 1
ATOM 1138 N N . MET A 1 143 ? 7.992 -0.760 -12.036 1.00 89.56 143 MET A N 1
ATOM 1139 C CA . MET A 1 143 ? 8.545 -0.571 -10.691 1.00 89.56 143 MET A CA 1
ATOM 1140 C C . MET A 1 143 ? 9.618 -1.611 -10.338 1.00 89.56 143 MET A C 1
ATOM 1142 O O . MET A 1 143 ? 9.409 -2.815 -10.437 1.00 89.56 143 MET A O 1
ATOM 1146 N N . ASP A 1 144 ? 10.753 -1.136 -9.814 1.00 89.31 144 ASP A N 1
ATOM 1147 C CA . ASP A 1 144 ? 11.706 -1.975 -9.069 1.00 89.31 144 ASP A CA 1
ATOM 1148 C C . ASP A 1 144 ? 11.441 -1.924 -7.546 1.00 89.31 144 ASP A C 1
ATOM 1150 O O . ASP A 1 144 ? 10.661 -1.107 -7.041 1.00 89.31 144 ASP A O 1
ATOM 1154 N N . SER A 1 145 ? 12.135 -2.765 -6.776 1.00 89.25 145 SER A N 1
ATOM 1155 C CA . SER A 1 145 ? 12.013 -2.819 -5.309 1.00 89.25 145 SER A CA 1
ATOM 1156 C C . SER A 1 145 ? 12.327 -1.489 -4.600 1.00 89.25 145 SER A C 1
ATOM 1158 O O . SER A 1 145 ? 11.791 -1.212 -3.522 1.00 89.25 145 SER A O 1
ATOM 1160 N N . ARG A 1 146 ? 13.144 -0.610 -5.200 1.00 90.06 146 ARG A N 1
ATOM 1161 C CA . ARG A 1 146 ? 13.426 0.730 -4.659 1.00 90.06 146 ARG A CA 1
ATOM 1162 C C . ARG A 1 146 ? 12.243 1.666 -4.870 1.00 90.06 146 ARG A C 1
ATOM 1164 O O . ARG A 1 146 ? 11.960 2.465 -3.976 1.00 90.06 146 ARG A O 1
ATOM 1171 N N . HIS A 1 147 ? 11.527 1.550 -5.990 1.00 90.56 147 HIS A N 1
ATOM 1172 C CA . HIS A 1 147 ? 10.277 2.281 -6.213 1.00 90.56 147 HIS A CA 1
ATOM 1173 C C . HIS A 1 147 ? 9.214 1.872 -5.186 1.00 90.56 147 HIS A C 1
ATOM 1175 O O . HIS A 1 147 ? 8.644 2.753 -4.539 1.00 90.56 147 HIS A O 1
ATOM 1181 N N . HIS A 1 148 ? 9.017 0.567 -4.952 1.00 91.19 148 HIS A N 1
ATOM 1182 C CA . HIS A 1 148 ? 8.097 0.069 -3.917 1.00 91.19 148 HIS A CA 1
ATOM 1183 C C . HIS A 1 148 ? 8.481 0.576 -2.519 1.00 91.19 148 HIS A C 1
ATOM 1185 O O . HIS A 1 148 ? 7.656 1.188 -1.837 1.00 91.19 148 HIS A O 1
ATOM 1191 N N . SER A 1 149 ? 9.754 0.446 -2.124 1.00 91.94 149 SER A N 1
ATOM 1192 C CA . SER A 1 149 ? 10.249 0.946 -0.832 1.00 91.94 149 SER A CA 1
ATOM 1193 C C . SER A 1 149 ? 10.049 2.461 -0.662 1.00 91.94 149 SER A C 1
ATOM 1195 O O . SER A 1 149 ? 9.609 2.921 0.396 1.00 91.94 149 SER A O 1
ATOM 1197 N N . LYS A 1 150 ? 10.335 3.258 -1.702 1.00 91.25 150 LYS A N 1
ATOM 1198 C CA . LYS A 1 150 ? 10.190 4.723 -1.678 1.00 91.25 150 LYS A CA 1
ATOM 1199 C C . LYS A 1 150 ? 8.722 5.152 -1.607 1.00 91.25 150 LYS A C 1
ATOM 1201 O O . LYS A 1 150 ? 8.394 6.041 -0.821 1.00 91.25 150 LYS A O 1
ATOM 1206 N N . LEU A 1 151 ? 7.843 4.506 -2.376 1.00 91.81 151 LEU A N 1
ATOM 1207 C CA . LEU A 1 151 ? 6.402 4.749 -2.333 1.00 91.81 151 LEU A CA 1
ATOM 1208 C C . LEU A 1 151 ? 5.827 4.388 -0.960 1.00 91.81 151 LEU A C 1
ATOM 1210 O O . LEU A 1 151 ? 5.156 5.222 -0.352 1.00 91.81 151 LEU A O 1
ATOM 1214 N N . PHE A 1 152 ? 6.153 3.203 -0.431 1.00 94.19 152 PHE A N 1
ATOM 1215 C CA . PHE A 1 152 ? 5.691 2.766 0.885 1.00 94.19 152 PHE A CA 1
ATOM 1216 C C . PHE A 1 152 ? 6.111 3.744 1.988 1.00 94.19 152 PHE A C 1
ATOM 1218 O O . PHE A 1 152 ? 5.265 4.194 2.760 1.00 94.19 152 PHE A O 1
ATOM 1225 N N . LYS A 1 153 ? 7.387 4.160 2.018 1.00 94.38 153 LYS A N 1
ATOM 1226 C CA . LYS A 1 153 ? 7.884 5.183 2.959 1.00 94.38 153 LYS A CA 1
ATOM 1227 C C . LYS A 1 153 ? 7.068 6.481 2.900 1.00 94.38 153 LYS A C 1
ATOM 1229 O O . LYS A 1 153 ? 6.785 7.049 3.951 1.00 94.38 153 LYS A O 1
ATOM 1234 N N . ARG A 1 154 ? 6.651 6.920 1.705 1.00 91.69 154 ARG A N 1
ATOM 1235 C CA . ARG A 1 154 ? 5.820 8.123 1.514 1.00 91.69 154 ARG A CA 1
ATOM 1236 C C . ARG A 1 154 ? 4.388 7.947 2.026 1.00 91.69 154 ARG A C 1
ATOM 1238 O O . ARG A 1 154 ? 3.856 8.862 2.648 1.00 91.69 154 ARG A O 1
ATOM 1245 N N . ILE A 1 155 ? 3.748 6.805 1.760 1.00 93.44 155 ILE A N 1
ATOM 1246 C CA . ILE A 1 155 ? 2.331 6.593 2.115 1.00 93.44 155 ILE A CA 1
ATOM 1247 C C . ILE A 1 155 ? 2.119 6.069 3.542 1.00 93.44 155 ILE A C 1
ATOM 1249 O O . ILE A 1 155 ? 1.022 6.233 4.074 1.00 93.44 155 ILE A O 1
ATOM 1253 N N . LYS A 1 156 ? 3.145 5.487 4.185 1.00 95.38 156 LYS A N 1
ATOM 1254 C CA . LYS A 1 156 ? 3.048 4.814 5.496 1.00 95.38 156 LYS A CA 1
ATOM 1255 C C . LYS A 1 156 ? 2.339 5.654 6.561 1.00 95.38 156 LYS A C 1
ATOM 1257 O O . LYS A 1 156 ? 1.486 5.122 7.265 1.00 95.38 156 LYS A O 1
ATOM 1262 N N . ALA A 1 157 ? 2.657 6.945 6.673 1.00 95.81 157 ALA A N 1
ATOM 1263 C CA . ALA A 1 157 ? 2.043 7.825 7.671 1.00 95.81 157 ALA A CA 1
ATOM 1264 C C . ALA A 1 157 ? 0.521 7.957 7.464 1.00 95.81 157 ALA A C 1
ATOM 1266 O O . ALA A 1 157 ? -0.248 7.642 8.369 1.00 95.81 157 ALA A O 1
ATOM 1267 N N . LYS A 1 158 ? 0.090 8.309 6.244 1.00 95.75 158 LYS A N 1
ATOM 1268 C CA . LYS A 1 158 ? -1.332 8.431 5.871 1.00 95.75 158 LYS A CA 1
ATOM 1269 C C . LYS A 1 158 ? -2.080 7.095 5.949 1.00 95.75 158 LYS A C 1
ATOM 1271 O O . LYS A 1 158 ? -3.263 7.057 6.273 1.00 95.75 158 LYS A O 1
ATOM 1276 N N . LEU A 1 159 ? -1.394 5.983 5.678 1.00 96.00 159 LEU A N 1
ATOM 1277 C CA . LEU A 1 159 ? -1.951 4.642 5.837 1.00 96.00 159 LEU A CA 1
ATOM 1278 C C . LEU A 1 159 ? -2.212 4.325 7.320 1.00 96.00 159 LEU A C 1
ATOM 1280 O O . LEU A 1 159 ? -3.319 3.929 7.673 1.00 96.00 159 LEU A O 1
ATOM 1284 N N . LEU A 1 160 ? -1.241 4.567 8.206 1.00 95.69 160 LEU A N 1
ATOM 1285 C CA . LEU A 1 160 ? -1.409 4.385 9.655 1.00 95.69 160 LEU A CA 1
ATOM 1286 C C . LEU A 1 160 ? -2.473 5.322 10.251 1.00 95.69 160 LEU A C 1
ATOM 1288 O O . LEU A 1 160 ? -3.229 4.908 11.131 1.00 95.69 160 LEU A O 1
ATOM 1292 N N . GLU A 1 161 ? -2.571 6.551 9.746 1.00 96.50 161 GLU A N 1
ATOM 1293 C CA . GLU A 1 161 ? -3.640 7.500 10.067 1.00 96.50 161 GLU A CA 1
ATOM 1294 C C . GLU A 1 161 ? -5.018 6.946 9.669 1.00 96.50 161 GLU A C 1
ATOM 1296 O O . GLU A 1 161 ? -5.930 6.918 10.497 1.00 96.50 161 GLU A O 1
ATOM 1301 N N . LYS A 1 162 ? -5.152 6.381 8.459 1.00 96.19 162 LYS A N 1
ATOM 1302 C CA . LYS A 1 162 ? -6.377 5.698 8.010 1.00 96.19 162 LYS A CA 1
ATOM 1303 C C . LYS A 1 162 ? -6.761 4.543 8.946 1.00 96.19 162 LYS A C 1
ATOM 1305 O O . LYS A 1 162 ? -7.913 4.469 9.368 1.00 96.19 162 LYS A O 1
ATOM 1310 N N . PHE A 1 163 ? -5.802 3.701 9.344 1.00 95.50 163 PHE A N 1
ATOM 1311 C CA . PHE A 1 163 ? -6.019 2.639 10.341 1.00 95.50 163 PHE A CA 1
ATOM 1312 C C . PHE A 1 163 ? -6.399 3.179 11.726 1.00 95.50 163 PHE A C 1
ATOM 1314 O O . PHE A 1 163 ? -7.166 2.543 12.449 1.00 95.50 163 PHE A O 1
ATOM 1321 N N . ARG A 1 164 ? -5.863 4.331 12.147 1.00 95.94 164 ARG A N 1
ATOM 1322 C CA . ARG A 1 164 ? -6.271 4.993 13.397 1.00 95.94 164 ARG A CA 1
ATOM 1323 C C . ARG A 1 164 ? -7.722 5.471 13.311 1.00 95.94 164 ARG A C 1
ATOM 1325 O O . ARG A 1 164 ? -8.477 5.193 14.235 1.00 95.94 164 ARG A O 1
ATOM 1332 N N . GLY A 1 165 ? -8.121 6.095 12.201 1.00 96.25 165 GLY A N 1
ATOM 1333 C CA . GLY A 1 165 ? -9.506 6.511 11.960 1.00 96.25 165 GLY A CA 1
ATOM 1334 C C . GLY A 1 165 ? -10.488 5.336 11.955 1.00 96.25 165 GLY A C 1
ATOM 1335 O O . GLY A 1 165 ? -11.486 5.373 12.662 1.00 96.25 165 GLY A O 1
ATOM 1336 N N . MET A 1 166 ? -10.168 4.248 11.244 1.00 95.81 166 MET A N 1
ATOM 1337 C CA . MET A 1 166 ? -11.023 3.049 11.193 1.00 95.81 166 MET A CA 1
ATOM 1338 C C . MET A 1 166 ? -11.169 2.357 12.561 1.00 95.81 166 MET A C 1
ATOM 1340 O O . MET A 1 166 ? -12.252 1.882 12.891 1.00 95.81 166 MET A O 1
ATOM 1344 N N . ARG A 1 167 ? -10.116 2.345 13.395 1.00 95.00 167 ARG A N 1
ATOM 1345 C CA . ARG A 1 167 ? -10.214 1.883 14.795 1.00 95.00 167 ARG A CA 1
ATOM 1346 C C . ARG A 1 167 ? -11.035 2.830 15.669 1.00 95.00 167 ARG A C 1
ATOM 1348 O O . ARG A 1 167 ? -11.799 2.353 16.498 1.00 95.00 167 ARG A O 1
ATOM 1355 N N . GLY A 1 168 ? -10.891 4.143 15.479 1.00 94.00 168 GLY A N 1
ATOM 1356 C CA . GLY A 1 168 ? -11.688 5.154 16.179 1.00 94.00 168 GLY A CA 1
ATOM 1357 C C . GLY A 1 168 ? -13.184 5.014 15.896 1.00 94.00 168 GLY A C 1
ATOM 1358 O O . GLY A 1 168 ? -13.976 5.046 16.827 1.00 94.00 168 GLY A O 1
ATOM 1359 N N . GLU A 1 169 ? -13.550 4.761 14.638 1.00 93.94 169 GLU A N 1
ATOM 1360 C CA . GLU A 1 169 ? -14.930 4.495 14.212 1.00 93.94 169 GLU A CA 1
ATOM 1361 C C . GLU A 1 169 ? -15.520 3.246 14.893 1.00 93.94 169 GLU A C 1
ATOM 1363 O O . GLU A 1 169 ? -16.633 3.298 15.414 1.00 93.94 169 GLU A O 1
ATOM 1368 N N . ILE A 1 170 ? -14.773 2.133 14.958 1.00 91.00 170 ILE A N 1
ATOM 1369 C CA . ILE A 1 170 ? -15.216 0.940 15.703 1.00 91.00 170 ILE A CA 1
ATOM 1370 C C . ILE A 1 170 ? -15.346 1.248 17.198 1.00 91.00 170 ILE A C 1
ATOM 1372 O O . ILE A 1 170 ? -16.370 0.930 17.793 1.00 91.00 170 ILE A O 1
ATOM 1376 N N . ALA A 1 171 ? -14.342 1.884 17.808 1.00 88.38 171 ALA A N 1
ATOM 1377 C CA . ALA A 1 171 ? -14.365 2.209 19.233 1.00 88.38 171 ALA A CA 1
ATOM 1378 C C . ALA A 1 171 ? -15.536 3.139 19.598 1.00 88.38 171 ALA A C 1
ATOM 1380 O O . ALA A 1 171 ? -16.154 2.961 20.647 1.00 88.38 171 ALA A O 1
ATOM 1381 N N . PHE A 1 172 ? -15.876 4.086 18.719 1.00 88.31 172 PHE A N 1
ATOM 1382 C CA . PHE A 1 172 ? -17.056 4.934 18.852 1.00 88.31 172 PHE A CA 1
ATOM 1383 C C . PHE A 1 172 ? -18.347 4.110 18.799 1.00 88.31 172 PHE A C 1
ATOM 1385 O O . PHE A 1 172 ? -19.135 4.183 19.735 1.00 88.31 172 PHE A O 1
ATOM 1392 N N . ARG A 1 173 ? -18.530 3.262 17.776 1.00 87.94 173 ARG A N 1
ATOM 1393 C CA . ARG A 1 173 ? -19.720 2.398 17.647 1.00 87.94 173 ARG A CA 1
ATOM 1394 C C . ARG A 1 173 ? -19.901 1.456 18.835 1.00 87.94 173 ARG A C 1
ATOM 1396 O O . ARG A 1 173 ? -21.010 1.335 19.339 1.00 87.94 173 ARG A O 1
ATOM 1403 N N . VAL A 1 174 ? -18.819 0.830 19.305 1.00 83.88 174 VAL A N 1
ATOM 1404 C CA . VAL A 1 174 ? -18.839 -0.040 20.492 1.00 83.88 174 VAL A CA 1
ATOM 1405 C C . VAL A 1 174 ? -19.215 0.760 21.739 1.00 83.88 174 VAL A C 1
ATOM 1407 O O . VAL A 1 174 ? -20.083 0.324 22.488 1.00 83.88 174 VAL A O 1
ATOM 1410 N N . LYS A 1 175 ? -18.640 1.958 21.942 1.00 81.69 175 LYS A N 1
ATOM 1411 C CA . LYS A 1 175 ? -19.029 2.845 23.050 1.00 81.69 175 LYS A CA 1
ATOM 1412 C C . LYS A 1 175 ? -20.518 3.203 22.975 1.00 81.69 175 LYS A C 1
ATOM 1414 O O . LYS A 1 175 ? -21.205 3.076 23.981 1.00 81.69 175 LYS A O 1
ATOM 1419 N N . SER A 1 176 ? -21.016 3.618 21.810 1.00 81.50 176 SER A N 1
ATOM 1420 C CA . SER A 1 176 ? -22.430 3.958 21.616 1.00 81.50 176 SER A CA 1
ATOM 1421 C C . SER A 1 176 ? -23.354 2.779 21.917 1.00 81.50 176 SER A C 1
ATOM 1423 O O . SER A 1 176 ? -24.267 2.944 22.714 1.00 81.50 176 SER A O 1
ATOM 1425 N N . ALA A 1 177 ? -23.076 1.589 21.374 1.00 81.75 177 ALA A N 1
ATOM 1426 C CA . ALA A 1 177 ? -23.889 0.395 21.611 1.00 81.75 177 ALA A CA 1
ATOM 1427 C C . ALA A 1 177 ? -23.900 -0.032 23.091 1.00 81.75 177 ALA A C 1
ATOM 1429 O O . ALA A 1 177 ? -24.942 -0.403 23.619 1.00 81.75 177 ALA A O 1
ATOM 1430 N N . ILE A 1 178 ? -22.764 0.073 23.792 1.00 78.31 178 ILE A N 1
ATOM 1431 C CA . ILE A 1 178 ? -22.685 -0.181 25.240 1.00 78.31 178 ILE A CA 1
ATOM 1432 C C . ILE A 1 178 ? -23.589 0.794 26.014 1.00 78.31 178 ILE A C 1
ATOM 1434 O O . ILE A 1 178 ? -24.369 0.364 26.861 1.00 78.31 178 ILE A O 1
ATOM 1438 N N . PHE A 1 179 ? -23.535 2.094 25.708 1.00 77.50 179 PHE A N 1
ATOM 1439 C CA . PHE A 1 179 ? -24.412 3.084 26.346 1.00 77.50 179 PHE A CA 1
ATOM 1440 C C . PHE A 1 179 ? -25.890 2.931 25.951 1.00 77.50 179 PHE A C 1
ATOM 1442 O O . PHE A 1 179 ? -26.755 3.248 26.758 1.00 77.50 179 PHE A O 1
ATOM 1449 N N . GLU A 1 180 ? -26.195 2.423 24.758 1.00 82.88 180 GLU A N 1
ATOM 1450 C CA . GLU A 1 180 ? -27.565 2.144 24.308 1.00 82.88 180 GLU A CA 1
ATOM 1451 C C . GLU A 1 180 ? -28.173 0.924 25.023 1.00 82.88 180 GLU A C 1
ATOM 1453 O O . GLU A 1 180 ? -29.326 0.972 25.444 1.00 82.88 180 GLU A O 1
ATOM 1458 N N . ILE A 1 181 ? -27.388 -0.141 25.231 1.00 79.12 181 ILE A N 1
ATOM 1459 C CA . ILE A 1 181 ? -27.830 -1.379 25.899 1.00 79.12 181 ILE A CA 1
ATOM 1460 C C . ILE A 1 181 ? -27.957 -1.199 27.420 1.00 79.12 181 ILE A C 1
ATOM 1462 O O . ILE A 1 181 ? -28.923 -1.671 28.020 1.00 79.12 181 ILE A O 1
ATOM 1466 N N . PHE A 1 182 ? -26.980 -0.548 28.059 1.00 79.62 182 PHE A N 1
ATOM 1467 C CA . PHE A 1 182 ? -26.894 -0.464 29.524 1.00 79.62 182 PHE A CA 1
ATOM 1468 C C . PHE A 1 182 ? -27.374 0.878 30.103 1.00 79.62 182 PHE A C 1
ATOM 1470 O O . PHE A 1 182 ? -27.683 0.957 31.294 1.00 79.62 182 PHE A O 1
ATOM 1477 N N . GLY A 1 183 ? -27.467 1.924 29.275 1.00 74.25 183 GLY A N 1
ATOM 1478 C CA . GLY A 1 183 ? -27.884 3.266 29.681 1.00 74.25 183 GLY A CA 1
ATOM 1479 C C . GLY A 1 183 ? -26.943 3.945 30.685 1.00 74.25 183 GLY A C 1
ATOM 1480 O O . GLY A 1 183 ? -25.942 3.389 31.135 1.00 74.25 183 GLY A O 1
ATOM 1481 N N . GLU A 1 184 ? -27.319 5.155 31.105 1.00 68.94 184 GLU A N 1
ATOM 1482 C CA . GLU A 1 184 ? -26.733 5.805 32.292 1.00 68.94 184 GLU A CA 1
ATOM 1483 C C . GLU A 1 184 ? -27.171 5.129 33.609 1.00 68.94 184 GLU A C 1
ATOM 1485 O O . GLU A 1 184 ? -26.642 5.440 34.673 1.00 68.94 184 GLU A O 1
ATOM 1490 N N . SER A 1 185 ? -28.149 4.213 33.564 1.00 68.69 185 SER A N 1
ATOM 1491 C CA . SER A 1 185 ? -28.710 3.561 34.753 1.00 68.69 185 SER A CA 1
ATOM 1492 C C . SER A 1 185 ? -27.862 2.400 35.275 1.00 68.69 185 SER A C 1
ATOM 1494 O O . SER A 1 185 ? -27.825 2.190 36.487 1.00 68.69 185 SER A O 1
ATOM 1496 N N . GLN A 1 186 ? -27.175 1.653 34.399 1.00 76.00 186 GLN A N 1
ATOM 1497 C CA . GLN A 1 186 ? -26.310 0.538 34.812 1.00 76.00 186 GLN A CA 1
ATOM 1498 C C . GLN A 1 186 ? -24.818 0.884 34.765 1.00 76.00 186 GLN A C 1
ATOM 1500 O O . GLN A 1 186 ? -24.051 0.308 35.531 1.00 76.00 186 GLN A O 1
ATOM 1505 N N . LEU A 1 187 ? -24.390 1.838 33.930 1.00 83.38 187 LEU A N 1
ATOM 1506 C CA . LEU A 1 187 ? -22.986 2.245 33.843 1.00 83.38 187 LEU A CA 1
ATOM 1507 C C . LEU A 1 187 ? -22.733 3.570 34.578 1.00 83.38 187 LEU A C 1
ATOM 1509 O O . LEU A 1 187 ? -23.395 4.562 34.273 1.00 83.38 187 LEU A O 1
ATOM 1513 N N . PRO A 1 188 ? -21.743 3.647 35.492 1.00 83.19 188 PRO A N 1
ATOM 1514 C CA . PRO A 1 188 ? -21.309 4.931 36.031 1.00 83.19 188 PRO A CA 1
ATOM 1515 C C . PRO A 1 188 ? -20.864 5.871 34.902 1.00 83.19 188 PRO A C 1
ATOM 1517 O O . PRO A 1 188 ? -20.248 5.449 33.920 1.00 83.19 188 PRO A O 1
ATOM 1520 N N . ARG A 1 189 ? -21.147 7.167 35.041 1.00 81.62 189 ARG A N 1
ATOM 1521 C CA . ARG A 1 189 ? -20.705 8.174 34.070 1.00 81.62 189 ARG A CA 1
ATOM 1522 C C . ARG A 1 189 ? -19.190 8.381 34.163 1.00 81.62 189 ARG A C 1
ATOM 1524 O O . ARG A 1 189 ? -18.630 8.443 35.253 1.00 81.62 189 ARG A O 1
ATOM 1531 N N . ILE A 1 190 ? -18.550 8.549 33.008 1.00 83.06 190 ILE A N 1
ATOM 1532 C CA . ILE A 1 190 ? -17.147 8.950 32.879 1.00 83.06 190 ILE A CA 1
ATOM 1533 C C . ILE A 1 190 ? -17.009 10.018 31.794 1.00 83.06 190 ILE A C 1
ATOM 1535 O O . ILE A 1 190 ? -17.668 9.936 30.754 1.00 83.06 190 ILE A O 1
ATOM 1539 N N . ASP A 1 191 ? -16.175 11.027 32.041 1.00 81.06 191 ASP A N 1
ATOM 1540 C CA . ASP A 1 191 ? -15.979 12.163 31.140 1.00 81.06 191 ASP A CA 1
ATOM 1541 C C . ASP A 1 191 ? -14.669 12.029 30.343 1.00 81.06 191 ASP A C 1
ATOM 1543 O O . ASP A 1 191 ? -13.732 11.334 30.734 1.00 81.06 191 ASP A O 1
ATOM 1547 N N . PHE A 1 192 ? -14.571 12.743 29.224 1.00 78.12 192 PHE A N 1
ATOM 1548 C CA . PHE A 1 192 ? -13.332 12.921 28.464 1.00 78.12 192 PHE A CA 1
ATOM 1549 C C . PHE A 1 192 ? -12.254 13.680 29.254 1.00 78.12 192 PHE A C 1
ATOM 1551 O O . PHE A 1 192 ? -11.080 13.617 28.897 1.00 78.12 192 PHE A O 1
ATOM 1558 N N . GLN A 1 193 ? -12.659 14.403 30.301 1.00 88.62 193 GLN A N 1
ATOM 1559 C CA . GLN A 1 193 ? -11.788 15.156 31.206 1.00 88.62 193 GLN A CA 1
ATOM 1560 C C . GLN A 1 193 ? -11.352 14.348 32.443 1.00 88.62 193 GLN A C 1
ATOM 1562 O O . GLN A 1 193 ? -10.526 14.833 33.212 1.00 88.62 193 GLN A O 1
ATOM 1567 N N . SER A 1 194 ? -11.875 13.129 32.637 1.00 88.38 194 SER A N 1
ATOM 1568 C CA . SER A 1 194 ? -11.517 12.278 33.776 1.00 88.38 194 SER A CA 1
ATOM 1569 C C . SER A 1 194 ? -10.030 11.908 33.770 1.00 88.38 194 SER A C 1
ATOM 1571 O O . SER A 1 194 ? -9.448 11.544 32.745 1.00 88.38 194 SER A O 1
ATOM 1573 N N . SER A 1 195 ? -9.417 11.976 34.947 1.00 92.06 195 SER A N 1
ATOM 1574 C CA . SER A 1 195 ? -8.026 11.608 35.195 1.00 92.06 195 SER A CA 1
ATOM 1575 C C . SER A 1 195 ? -7.772 10.110 34.992 1.00 92.06 195 SER A C 1
ATOM 1577 O O . SER A 1 195 ? -8.685 9.282 35.022 1.00 92.06 195 SER A O 1
ATOM 1579 N N . LEU A 1 196 ? -6.499 9.725 34.847 1.00 88.62 196 LEU A N 1
ATOM 1580 C CA . LEU A 1 196 ? -6.108 8.315 34.719 1.00 88.62 196 LEU A CA 1
ATOM 1581 C C . LEU A 1 196 ? -6.577 7.464 35.915 1.00 88.62 196 LEU A C 1
ATOM 1583 O O . LEU A 1 196 ? -6.979 6.317 35.730 1.00 88.62 196 LEU A O 1
ATOM 1587 N N . THR A 1 197 ? -6.563 8.029 37.124 1.00 91.62 197 THR A N 1
ATOM 1588 C CA . THR A 1 197 ? -7.035 7.363 38.346 1.00 91.62 197 THR A CA 1
ATOM 1589 C C . THR A 1 197 ? -8.542 7.118 38.303 1.00 91.62 197 THR A C 1
ATOM 1591 O O . THR A 1 197 ? -8.985 6.010 38.593 1.00 91.62 197 THR A O 1
ATOM 1594 N N . GLU A 1 198 ? -9.329 8.106 37.871 1.00 90.38 198 GLU A N 1
ATOM 1595 C CA . GLU A 1 198 ? -10.782 7.963 37.702 1.00 90.38 198 GLU A CA 1
ATOM 1596 C C . GLU A 1 198 ? -11.122 6.966 36.587 1.00 90.38 198 GLU A C 1
ATOM 1598 O O . GLU A 1 198 ? -11.990 6.120 36.778 1.00 90.38 198 GLU A O 1
ATOM 1603 N N . ILE A 1 199 ? -10.388 6.982 35.466 1.00 87.25 199 ILE A N 1
ATOM 1604 C CA . ILE A 1 199 ? -10.527 5.992 34.384 1.00 87.25 199 ILE A CA 1
ATOM 1605 C C . ILE A 1 199 ? -10.249 4.570 34.889 1.00 87.25 199 ILE A C 1
ATOM 1607 O O . ILE A 1 199 ? -10.970 3.638 34.531 1.00 87.25 199 ILE A O 1
ATOM 1611 N N . ASN A 1 200 ? -9.215 4.379 35.709 1.00 89.81 200 ASN A N 1
ATOM 1612 C CA . ASN A 1 200 ? -8.878 3.063 36.252 1.00 89.81 200 ASN A CA 1
ATOM 1613 C C . ASN A 1 200 ? -9.880 2.602 37.322 1.00 89.81 200 ASN A C 1
ATOM 1615 O O . ASN A 1 200 ? -10.234 1.424 37.344 1.00 89.81 200 ASN A O 1
ATOM 1619 N N . SER A 1 201 ? -10.378 3.524 38.153 1.00 90.56 201 SER A N 1
ATOM 1620 C CA . SER A 1 201 ? -11.458 3.265 39.113 1.00 90.56 201 SER A CA 1
ATOM 1621 C C . SER A 1 201 ? -12.740 2.839 38.390 1.00 90.56 201 SER A C 1
ATOM 1623 O O . SER A 1 201 ? -13.274 1.767 38.657 1.00 90.56 201 SER A O 1
ATOM 1625 N N . TRP A 1 202 ? -13.152 3.595 37.367 1.00 90.50 202 TRP A N 1
ATOM 1626 C CA . TRP A 1 202 ? -14.311 3.291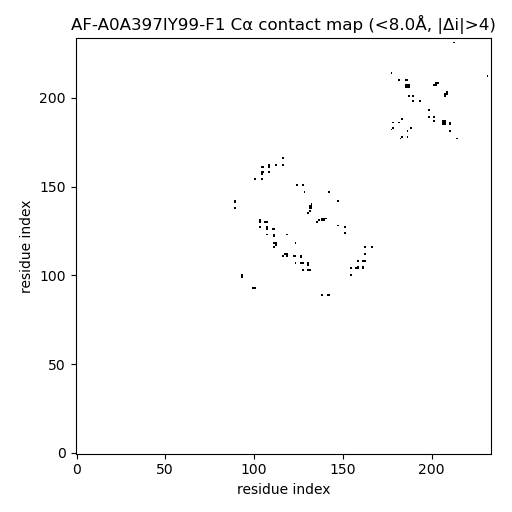 36.525 1.00 90.50 202 TRP A CA 1
ATOM 1627 C C . TRP A 1 202 ? -14.203 1.924 35.839 1.00 90.50 202 TRP A C 1
ATOM 1629 O O . TRP A 1 202 ? -15.137 1.136 35.899 1.00 90.50 202 TRP A O 1
ATOM 1639 N N . LYS A 1 203 ? -13.046 1.588 35.252 1.00 85.81 203 LYS A N 1
ATOM 1640 C CA . LYS A 1 203 ? -12.803 0.252 34.667 1.00 85.81 203 LYS A CA 1
ATOM 1641 C C . LYS A 1 203 ? -12.842 -0.887 35.691 1.00 85.81 203 LYS A C 1
ATOM 1643 O O . LYS A 1 203 ? -13.016 -2.038 35.301 1.00 85.81 203 LYS A O 1
ATOM 1648 N N . SER A 1 204 ? -12.611 -0.579 36.965 1.00 88.00 204 SER A N 1
ATOM 1649 C CA . SER A 1 204 ? -12.605 -1.554 38.057 1.00 88.00 204 SER A CA 1
ATOM 1650 C C . SER A 1 204 ? -13.968 -1.683 38.746 1.00 88.00 204 SER A C 1
ATOM 1652 O O . SER A 1 204 ? -14.160 -2.649 39.483 1.00 88.00 204 SER A O 1
ATOM 1654 N N . ASP A 1 205 ? -14.899 -0.751 38.503 1.00 89.06 205 ASP A N 1
ATOM 1655 C CA . ASP A 1 205 ? -16.272 -0.780 39.015 1.00 89.06 205 ASP A CA 1
ATOM 1656 C C . ASP A 1 205 ? -16.981 -2.057 38.551 1.00 89.06 205 ASP A C 1
ATOM 1658 O O . ASP A 1 205 ? -16.993 -2.389 37.361 1.00 89.06 205 ASP A O 1
ATOM 1662 N N . GLN A 1 206 ? -17.583 -2.777 39.499 1.00 87.50 206 GLN A N 1
ATOM 1663 C CA . GLN A 1 206 ? -18.187 -4.074 39.219 1.00 87.50 206 GLN A CA 1
ATOM 1664 C C . GLN A 1 206 ? -19.297 -3.975 38.168 1.00 87.50 206 GLN A C 1
ATOM 1666 O O . GLN A 1 206 ? -19.385 -4.833 37.301 1.00 87.50 206 GLN A O 1
ATOM 1671 N N . ARG A 1 207 ? -20.066 -2.879 38.138 1.00 85.94 207 ARG A N 1
ATOM 1672 C CA . ARG A 1 207 ? -21.135 -2.688 37.145 1.00 85.94 207 ARG A CA 1
ATOM 1673 C C . ARG A 1 207 ? -20.586 -2.564 35.727 1.00 85.94 207 ARG A C 1
ATOM 1675 O O . ARG A 1 207 ? -21.214 -3.028 34.778 1.00 85.94 207 ARG A O 1
ATOM 1682 N N . VAL A 1 208 ? -19.407 -1.954 35.581 1.00 84.62 208 VAL A N 1
ATOM 1683 C CA . VAL A 1 208 ? -18.705 -1.860 34.295 1.00 84.62 208 VAL A CA 1
ATOM 1684 C C . VAL A 1 208 ? -18.207 -3.242 33.882 1.00 84.62 208 VAL A C 1
ATOM 1686 O O . VAL A 1 208 ? -18.436 -3.638 32.741 1.00 84.62 208 VAL A O 1
ATOM 1689 N N . LYS A 1 209 ? -17.608 -4.013 34.799 1.00 85.06 209 LYS A N 1
ATOM 1690 C CA . LYS A 1 209 ? -17.205 -5.402 34.526 1.00 85.06 209 LYS A CA 1
ATOM 1691 C C . LYS A 1 209 ? -18.394 -6.276 34.127 1.00 85.06 209 LYS A C 1
ATOM 1693 O O . LYS A 1 209 ? -18.336 -6.904 33.077 1.00 85.06 209 LYS A O 1
ATOM 1698 N N . ASP A 1 210 ? -19.484 -6.254 34.891 1.00 84.25 210 ASP A N 1
ATOM 1699 C CA . ASP A 1 210 ? -20.688 -7.054 34.643 1.00 84.25 210 ASP A CA 1
ATOM 1700 C C . ASP A 1 210 ? -21.327 -6.718 33.290 1.00 84.25 210 ASP A C 1
ATOM 1702 O O . ASP A 1 210 ? -21.743 -7.613 32.555 1.00 84.25 210 ASP A O 1
ATOM 1706 N N . ALA A 1 211 ? -21.393 -5.430 32.932 1.00 80.38 211 ALA A N 1
ATOM 1707 C CA . ALA A 1 211 ? -21.869 -4.985 31.625 1.00 80.38 211 ALA A CA 1
ATOM 1708 C C . ALA A 1 211 ? -20.961 -5.483 30.485 1.00 80.38 211 ALA A C 1
ATOM 1710 O O . ALA A 1 211 ? -21.459 -5.937 29.455 1.00 80.38 211 ALA A O 1
ATOM 1711 N N . TYR A 1 212 ? -19.638 -5.471 30.678 1.00 78.38 212 TYR A N 1
ATOM 1712 C CA . TYR A 1 212 ? -18.693 -6.049 29.722 1.00 78.38 212 TYR A CA 1
ATOM 1713 C C . TYR A 1 212 ? -18.819 -7.586 29.634 1.00 78.38 212 TYR A C 1
ATOM 1715 O O . TYR A 1 212 ? -18.989 -8.082 28.521 1.00 78.38 212 TYR A O 1
ATOM 1723 N N . CYS A 1 213 ? -18.820 -8.343 30.747 1.00 79.38 213 CYS A N 1
ATOM 1724 C CA . CYS A 1 213 ? -19.024 -9.804 30.723 1.00 79.38 213 CYS A CA 1
ATOM 1725 C C . CYS A 1 213 ? -20.369 -10.125 30.014 1.00 79.38 213 CYS A C 1
ATOM 1727 O O . CYS A 1 213 ? -20.395 -10.945 29.101 1.00 79.38 213 CYS A O 1
ATOM 1729 N N . LYS A 1 214 ? -21.470 -9.404 30.302 1.00 78.88 214 LYS A N 1
ATOM 1730 C CA . LYS A 1 214 ? -22.765 -9.555 29.593 1.00 78.88 214 LYS A CA 1
ATOM 1731 C C . LYS A 1 214 ? -22.683 -9.285 28.088 1.00 78.88 214 LYS A C 1
ATOM 1733 O O . LYS A 1 214 ? -23.244 -10.058 27.317 1.00 78.88 214 LYS A O 1
ATOM 1738 N N . LEU A 1 215 ? -22.008 -8.211 27.666 1.00 74.88 215 LEU A N 1
ATOM 1739 C CA . LEU A 1 215 ? -21.878 -7.862 26.247 1.00 74.88 215 LEU A CA 1
ATOM 1740 C C . LEU A 1 215 ? -21.149 -8.962 25.462 1.00 74.88 215 LEU A C 1
ATOM 1742 O O . LEU A 1 215 ? -21.527 -9.249 24.330 1.00 74.88 215 LEU A O 1
ATOM 1746 N N . PHE A 1 216 ? -20.116 -9.572 26.052 1.00 69.88 216 PHE A N 1
ATOM 1747 C CA . PHE A 1 216 ? -19.285 -10.572 25.376 1.00 69.88 216 PHE A CA 1
ATOM 1748 C C . PHE A 1 216 ? -19.780 -12.015 25.539 1.00 69.88 216 PHE A C 1
ATOM 1750 O O . PHE A 1 216 ? -19.605 -12.798 24.609 1.00 69.88 216 PHE A O 1
ATOM 1757 N N . ASN A 1 217 ? -20.485 -12.353 26.624 1.00 69.94 217 ASN A N 1
ATOM 1758 C CA . ASN A 1 217 ? -21.059 -13.689 26.826 1.00 69.94 217 ASN A CA 1
ATOM 1759 C C . ASN A 1 217 ? -22.089 -14.071 25.748 1.00 69.94 217 ASN A C 1
ATOM 1761 O O . ASN A 1 217 ? -22.182 -15.241 25.388 1.00 69.94 217 ASN A O 1
ATOM 1765 N N . VAL A 1 218 ? -22.800 -13.093 25.171 1.00 56.06 218 VAL A N 1
ATOM 1766 C CA . VAL A 1 218 ? -23.712 -13.300 24.024 1.00 56.06 218 VAL A CA 1
ATOM 1767 C C . VAL A 1 218 ? -22.978 -13.800 22.767 1.00 56.06 218 VAL A C 1
ATOM 1769 O O . VAL A 1 218 ? -23.586 -14.443 21.918 1.00 56.06 218 VAL A O 1
ATOM 1772 N N . PHE A 1 219 ? -21.669 -13.553 22.645 1.00 52.81 219 PHE A N 1
ATOM 1773 C CA . PHE A 1 219 ? -20.848 -13.993 21.510 1.00 52.81 219 PHE A CA 1
ATOM 1774 C C . PHE A 1 219 ? -20.047 -15.278 21.792 1.00 52.81 219 PHE A C 1
ATOM 1776 O O . PHE A 1 219 ? -19.282 -15.716 20.934 1.00 52.81 219 PHE A O 1
ATOM 1783 N N . SER A 1 220 ? -20.194 -15.895 22.971 1.00 52.62 220 SER A N 1
ATOM 1784 C CA . SER A 1 220 ? -19.361 -17.034 23.393 1.00 52.62 220 SER A CA 1
ATOM 1785 C C . SER A 1 220 ? -19.725 -18.381 22.751 1.00 52.62 220 SER A C 1
ATOM 1787 O O . SER A 1 220 ? -18.927 -19.316 22.834 1.00 52.62 220 SER A O 1
ATOM 1789 N N . GLU A 1 221 ? -20.890 -18.500 22.105 1.00 51.38 221 GLU A N 1
ATOM 1790 C CA . GLU A 1 221 ? -21.301 -19.737 21.421 1.00 51.38 221 GLU A CA 1
ATOM 1791 C C . GLU A 1 221 ? -20.467 -19.995 20.146 1.00 51.38 221 GLU A C 1
ATOM 1793 O O . GLU A 1 221 ? -20.040 -21.128 19.912 1.00 51.38 221 GLU A O 1
ATOM 1798 N N . ASP A 1 222 ? -20.104 -18.941 19.400 1.00 47.88 222 ASP A N 1
ATOM 1799 C CA . ASP A 1 222 ? -19.248 -19.007 18.203 1.00 47.88 222 ASP A CA 1
ATOM 1800 C C . ASP A 1 222 ? -17.800 -18.571 18.506 1.00 47.88 222 ASP A C 1
ATOM 1802 O O . ASP A 1 222 ? -17.369 -17.430 18.308 1.00 47.88 222 ASP A O 1
ATOM 1806 N N . ARG A 1 223 ? -17.003 -19.523 19.000 1.00 46.72 223 ARG A N 1
ATOM 1807 C CA . ARG A 1 223 ? -15.621 -19.293 19.457 1.00 46.72 223 ARG A CA 1
ATOM 1808 C C . ARG A 1 223 ? -14.645 -18.881 18.344 1.00 46.72 223 ARG A C 1
ATOM 1810 O O . ARG A 1 223 ? -14.110 -19.740 17.645 1.00 46.72 223 ARG A O 1
ATOM 1817 N N . THR A 1 224 ? -14.237 -17.607 18.311 1.00 46.97 224 THR A N 1
ATOM 1818 C CA . THR A 1 224 ? -12.811 -17.210 18.158 1.00 46.97 224 THR A CA 1
ATOM 1819 C C . THR A 1 224 ? -12.553 -15.746 18.546 1.00 46.97 224 THR A C 1
ATOM 1821 O O . THR A 1 224 ? -12.388 -14.875 17.696 1.00 46.97 224 THR A O 1
ATOM 1824 N N . TYR A 1 225 ? -12.439 -15.465 19.847 1.00 43.66 225 TYR A N 1
ATOM 1825 C CA . TYR A 1 225 ? -11.839 -14.218 20.336 1.00 43.66 225 TYR A CA 1
ATOM 1826 C C . TYR A 1 225 ? -10.758 -14.502 21.379 1.00 43.66 225 TYR A C 1
ATOM 1828 O O . TYR A 1 225 ? -10.855 -15.444 22.162 1.00 43.66 225 TYR A O 1
ATOM 1836 N N . VAL A 1 226 ? -9.688 -13.703 21.333 1.00 42.41 226 VAL A N 1
ATOM 1837 C CA . VAL A 1 226 ? -8.530 -13.814 22.231 1.00 42.41 226 VAL A CA 1
ATOM 1838 C C . VAL A 1 226 ? -8.997 -13.640 23.673 1.00 42.41 226 VAL A C 1
ATOM 1840 O O . VAL A 1 226 ? -9.687 -12.662 23.959 1.00 42.41 226 VAL A O 1
ATOM 1843 N N . GLN A 1 227 ? -8.581 -14.547 24.564 1.00 38.38 227 GLN A N 1
ATOM 1844 C CA . GLN A 1 227 ? -8.752 -14.412 26.012 1.00 38.38 227 GLN A CA 1
ATOM 1845 C C . GLN A 1 227 ? -8.201 -13.058 26.474 1.00 38.38 227 GLN A C 1
ATOM 1847 O O . GLN A 1 227 ? -6.993 -12.866 26.618 1.00 38.38 227 GLN A O 1
ATOM 1852 N N . LEU A 1 228 ? -9.104 -12.105 26.696 1.00 43.03 228 LEU A N 1
ATOM 1853 C CA . LEU A 1 228 ? -8.827 -10.971 27.558 1.00 43.03 228 LEU A CA 1
ATOM 1854 C C . LEU A 1 228 ? -8.743 -11.527 28.979 1.00 43.03 228 LEU A C 1
ATOM 1856 O O . LEU A 1 228 ? -9.623 -12.281 29.386 1.00 43.03 228 LEU A O 1
ATOM 1860 N N . GLN A 1 229 ? -7.699 -11.158 29.721 1.00 37.41 229 GLN A N 1
ATOM 1861 C CA . GLN A 1 229 ? -7.528 -11.521 31.132 1.00 37.41 229 GLN A CA 1
ATOM 1862 C C . GLN A 1 229 ? -8.475 -10.700 32.022 1.00 37.41 229 GLN A C 1
ATOM 1864 O O . GLN A 1 229 ? -8.055 -9.905 32.859 1.00 37.41 229 GLN A O 1
ATOM 1869 N N . TYR A 1 230 ? -9.767 -10.883 31.783 1.00 45.62 230 TYR A N 1
ATOM 1870 C CA . TYR A 1 230 ? -10.827 -10.656 32.742 1.00 45.62 230 TYR A CA 1
ATOM 1871 C C . TYR A 1 230 ? -11.396 -12.038 33.031 1.00 45.62 230 TYR A C 1
ATOM 1873 O O . TYR A 1 230 ? -12.368 -12.463 32.410 1.00 45.62 230 TYR A O 1
ATOM 1881 N N . GLU A 1 231 ? -10.728 -12.761 33.928 1.00 38.44 231 GLU A N 1
ATOM 1882 C CA . GLU A 1 231 ? -11.385 -13.836 34.662 1.00 38.44 231 GLU A CA 1
ATOM 1883 C C . GLU A 1 231 ? -12.555 -13.161 35.399 1.00 38.44 231 GLU A C 1
ATOM 1885 O O . GLU A 1 231 ? -12.361 -12.363 36.318 1.00 38.44 231 GLU A O 1
ATOM 1890 N N . CYS A 1 232 ? -13.775 -13.350 34.878 1.00 41.78 232 CYS A N 1
ATOM 1891 C CA . CYS A 1 232 ? -14.995 -13.074 35.629 1.00 41.78 232 CYS A CA 1
ATOM 1892 C C . CYS A 1 232 ? -15.057 -14.225 36.661 1.00 41.78 232 CYS A C 1
ATOM 1894 O O . CYS A 1 232 ? -15.672 -15.248 36.379 1.00 41.78 232 CYS A O 1
ATOM 1896 N N . ASP A 1 233 ? -14.295 -14.110 37.759 1.00 42.19 233 ASP A N 1
ATOM 1897 C CA . ASP A 1 233 ? -14.268 -15.096 38.850 1.00 42.19 233 ASP A CA 1
ATOM 1898 C C . ASP A 1 233 ? -15.657 -15.172 39.513 1.00 42.19 233 ASP A C 1
ATOM 1900 O O . ASP A 1 233 ? -16.207 -14.131 39.894 1.00 42.19 233 ASP A O 1
ATOM 1904 N N . ASP A 1 234 ? -16.199 -16.391 39.626 1.00 39.41 234 ASP A N 1
ATOM 1905 C CA . ASP A 1 234 ? -17.460 -16.727 40.319 1.00 39.41 234 ASP A CA 1
ATOM 1906 C C . ASP A 1 234 ? -17.296 -16.772 41.858 1.00 39.41 234 ASP A C 1
ATOM 1908 O O . ASP A 1 234 ? -16.268 -17.310 42.339 1.00 39.41 234 ASP A O 1
#